Protein AF-A0A2J8R178-F1 (afdb_monomer)

pLDDT: mean 75.29, std 21.72, range [22.42, 95.0]

Mean predicted aligned error: 14.6 Å

Organism: Pongo abelii (NCBI:txid9601)

Foldseek 3Di:
DDDDDPDPPQAFQDDVPDVVVVVVCVVVVVDDPDPPPPDDDPPPVPAPPCPLVDDDQLLPDDLSSLADYDLVSLVPDALVSLLSSQLSCQVNVRDHALRVLLSSQVSPQPPPPDPVSGRLQSLLNHDLVNQDDQPSNLVSLQSVLVYDLVSADLPHPSLVRNLVSLCVNVVPDFLADDLVSCSSCRNNLSNRALRNCQRHVVNSCVSNVLVVVVVVVCVVPVPPPDDPDPCPPDPDDDDPPLDAAPPPLADPADDQVCLPDDLSNCLRRDALVRCQVRLQCVQVHPHDPSNLVSNVVSVCVVCVQADEPSNVVSCHVSVSVDDSVRSNSHPGD

Secondary structure (DSSP, 8-state):
---------PPP----TTHHHHHHHHHTT-S-----------------SSTTTS-S-GGGS-TTTTS---HHHHHTS-HHHHHHHHHHHHHTT----HHHHHHHHHHTSS--S-GGGS-GGGGGGS-GGGS-SHHHHHHHHHHHTTS-GGGS-TT-HHHHHHHHHHHHHTT--TT---HHHHHHHGGGGGG--HHHHHHTHHHHTTTTTHHHHHHHHHTT-GGG------------------PPPPTT---SS--GGGGGS-HHHHHHHS-HHHHHHTHHHHTTS---HHHHHHHHHHHHHH-TT---HHHHTT-GGGGGG--HHHHHT----

Structure (mmCIF, N/CA/C/O backbone):
data_AF-A0A2J8R178-F1
#
_entry.id   AF-A0A2J8R178-F1
#
loop_
_atom_site.group_PDB
_atom_site.id
_atom_site.type_symbol
_atom_site.label_atom_id
_atom_site.label_alt_id
_atom_site.label_comp_id
_atom_site.label_asym_id
_atom_site.label_entity_id
_atom_site.label_seq_id
_atom_site.pdbx_PDB_ins_code
_atom_site.Cartn_x
_atom_site.Cartn_y
_atom_site.Cartn_z
_atom_site.occupancy
_atom_site.B_iso_or_equiv
_atom_site.auth_seq_id
_atom_site.auth_comp_id
_atom_site.auth_asym_id
_atom_site.auth_atom_id
_atom_site.pdbx_PDB_model_num
ATOM 1 N N . MET A 1 1 ? 20.114 23.382 26.409 1.00 31.34 1 MET A N 1
ATOM 2 C CA . MET A 1 1 ? 20.710 22.397 25.483 1.00 31.34 1 MET A CA 1
ATOM 3 C C . MET A 1 1 ? 19.738 21.238 25.375 1.00 31.34 1 MET A C 1
ATOM 5 O O . MET A 1 1 ? 19.560 20.521 26.349 1.00 31.34 1 MET A O 1
ATOM 9 N N . ALA A 1 2 ? 18.993 21.173 24.271 1.00 25.39 2 ALA A N 1
ATOM 10 C CA . ALA A 1 2 ? 17.932 20.192 24.072 1.00 25.39 2 ALA A CA 1
ATOM 11 C C . ALA A 1 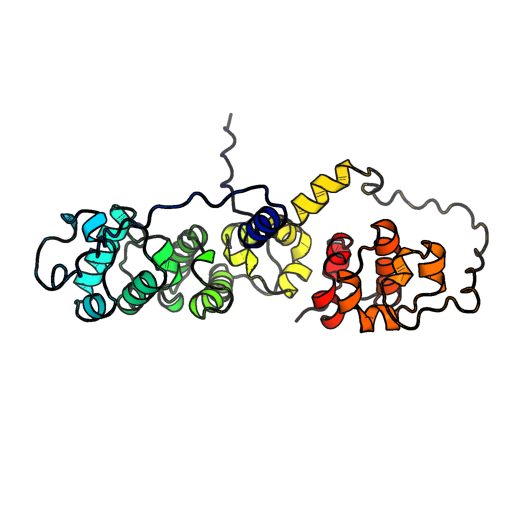2 ? 18.544 18.842 23.672 1.00 25.39 2 ALA A C 1
ATOM 13 O O . ALA A 1 2 ? 19.316 18.768 22.718 1.00 25.39 2 ALA A O 1
ATOM 14 N N . LEU A 1 3 ? 18.220 17.802 24.439 1.00 22.42 3 LEU A N 1
ATOM 15 C CA . LEU A 1 3 ? 18.534 16.410 24.128 1.00 22.42 3 LEU A CA 1
ATOM 16 C C . LEU A 1 3 ? 17.821 16.006 22.826 1.00 22.42 3 LEU A C 1
ATOM 18 O O . LEU A 1 3 ? 16.645 16.343 22.667 1.00 22.42 3 LEU A O 1
ATOM 22 N N . PRO A 1 4 ? 18.477 15.276 21.908 1.00 25.75 4 PRO A N 1
ATOM 23 C CA . PRO A 1 4 ? 17.796 14.734 20.746 1.00 25.75 4 PRO A CA 1
ATOM 24 C C . PRO A 1 4 ? 16.813 13.663 21.223 1.00 25.75 4 PRO A C 1
ATOM 26 O O . PRO A 1 4 ? 17.198 12.634 21.779 1.00 25.75 4 PRO A O 1
ATOM 29 N N . THR A 1 5 ? 15.525 13.925 21.030 1.00 24.28 5 THR A N 1
ATOM 30 C CA . THR A 1 5 ? 14.466 12.937 21.196 1.00 24.28 5 THR A CA 1
ATOM 31 C C . THR A 1 5 ? 14.698 11.810 20.195 1.00 24.28 5 THR A C 1
ATOM 33 O O . THR A 1 5 ? 14.815 12.034 18.989 1.00 24.28 5 THR A O 1
ATOM 36 N N . ALA A 1 6 ? 14.806 10.581 20.697 1.00 24.23 6 ALA A N 1
ATOM 37 C CA . ALA A 1 6 ? 14.872 9.394 19.861 1.00 24.23 6 ALA A CA 1
ATOM 38 C C . ALA A 1 6 ? 13.624 9.354 18.961 1.00 24.23 6 ALA A C 1
ATOM 40 O O . ALA A 1 6 ? 12.498 9.253 19.454 1.00 24.23 6 ALA A O 1
ATOM 41 N N . ARG A 1 7 ? 13.819 9.478 17.640 1.00 28.84 7 ARG A N 1
ATOM 42 C CA . ARG A 1 7 ? 12.752 9.275 16.651 1.00 28.84 7 ARG A CA 1
ATOM 43 C C . ARG A 1 7 ? 12.235 7.835 16.810 1.00 28.84 7 ARG A C 1
ATOM 45 O O . ARG A 1 7 ? 13.060 6.920 16.851 1.00 28.84 7 ARG A O 1
ATOM 52 N N . PRO A 1 8 ? 10.913 7.609 16.902 1.00 27.59 8 PRO A N 1
ATOM 53 C CA . PRO A 1 8 ? 10.372 6.260 16.972 1.00 27.59 8 PRO A CA 1
ATOM 54 C C . PRO A 1 8 ? 10.792 5.491 15.716 1.00 27.59 8 PRO A C 1
ATOM 56 O O . PRO A 1 8 ? 10.677 6.000 14.597 1.00 27.59 8 PRO A O 1
ATOM 59 N N . LEU A 1 9 ? 11.322 4.284 15.918 1.00 33.53 9 LEU A N 1
ATOM 60 C CA . LEU A 1 9 ? 11.682 3.356 14.851 1.00 33.53 9 LEU A CA 1
ATOM 61 C C . LEU A 1 9 ? 10.395 2.915 14.145 1.00 33.53 9 LEU A C 1
ATOM 63 O O . LEU A 1 9 ? 9.789 1.912 14.508 1.00 33.53 9 LEU A O 1
ATOM 67 N N . LEU A 1 10 ? 9.948 3.688 13.156 1.00 46.53 10 LEU A N 1
ATOM 68 C CA . LEU A 1 10 ? 8.970 3.206 12.187 1.00 46.53 10 LEU A CA 1
ATOM 69 C C . LEU A 1 10 ? 9.630 2.035 11.451 1.00 46.53 10 LEU A C 1
ATOM 71 O O . LEU A 1 10 ? 10.662 2.228 10.800 1.00 46.53 10 LEU A O 1
ATOM 75 N N . GLY A 1 11 ? 9.057 0.839 11.591 1.00 50.00 11 GLY A N 1
ATOM 76 C CA . GLY A 1 11 ? 9.480 -0.333 10.835 1.00 50.00 11 GLY A CA 1
ATOM 77 C C . GLY A 1 11 ? 9.488 -0.009 9.343 1.00 50.00 11 GLY A C 1
ATOM 78 O O . GLY A 1 11 ? 8.563 0.619 8.831 1.00 50.00 11 GLY A O 1
ATOM 79 N N . SER A 1 12 ? 10.565 -0.383 8.655 1.00 57.84 12 SER A N 1
ATOM 80 C CA . SER A 1 12 ? 10.567 -0.400 7.192 1.00 57.84 12 SER A CA 1
ATOM 81 C C . SER A 1 12 ? 9.479 -1.364 6.717 1.00 57.84 12 SER A C 1
ATOM 83 O O . SER A 1 12 ? 9.171 -2.307 7.448 1.00 57.84 12 SER A O 1
ATOM 85 N N . CYS A 1 13 ? 8.924 -1.155 5.518 1.00 65.94 13 CYS A N 1
ATOM 86 C CA . CYS A 1 13 ? 8.076 -2.138 4.838 1.00 65.94 13 CYS A CA 1
ATOM 87 C C . CYS A 1 13 ? 8.896 -3.391 4.514 1.00 65.94 13 CYS A C 1
ATOM 89 O O . CYS A 1 13 ? 9.279 -3.651 3.377 1.00 65.94 13 CYS A O 1
ATOM 91 N N . GLY A 1 14 ? 9.244 -4.136 5.556 1.00 48.00 14 GLY A N 1
ATOM 92 C CA . GLY A 1 14 ? 9.922 -5.399 5.468 1.00 48.00 14 GLY A CA 1
ATOM 93 C C . GLY A 1 14 ? 8.979 -6.379 4.806 1.00 48.00 14 GLY A C 1
ATOM 94 O O . GLY A 1 14 ? 7.801 -6.476 5.145 1.00 48.00 14 GLY A O 1
ATOM 95 N N . THR A 1 15 ? 9.530 -7.115 3.849 1.00 40.94 15 THR A N 1
ATOM 96 C CA . THR A 1 15 ? 9.004 -8.397 3.385 1.00 40.94 15 THR A CA 1
ATOM 97 C C . THR A 1 15 ? 8.489 -9.228 4.563 1.00 40.94 15 THR A C 1
ATOM 99 O O . THR A 1 15 ? 9.022 -9.063 5.663 1.00 40.94 15 THR A O 1
ATOM 102 N N . PRO A 1 16 ? 7.577 -10.194 4.356 1.00 32.03 16 PRO A N 1
ATOM 103 C CA . PRO A 1 16 ? 7.373 -11.278 5.313 1.00 32.03 16 PRO A CA 1
ATOM 104 C C . PRO A 1 16 ? 8.696 -12.049 5.483 1.00 32.03 16 PRO A C 1
ATOM 106 O O . PRO A 1 16 ? 8.962 -13.064 4.844 1.00 32.03 16 PRO A O 1
ATOM 109 N N . ALA A 1 17 ? 9.594 -11.513 6.301 1.00 41.56 17 ALA A N 1
ATOM 110 C CA . ALA A 1 17 ? 10.858 -12.107 6.647 1.00 41.56 17 ALA A CA 1
ATOM 111 C C . ALA A 1 17 ? 10.522 -13.157 7.692 1.00 41.56 17 ALA A C 1
ATOM 113 O O . ALA A 1 17 ? 10.200 -12.809 8.822 1.00 41.56 17 ALA A O 1
ATOM 114 N N . LEU A 1 18 ? 10.505 -14.418 7.252 1.00 36.28 18 LEU A N 1
ATOM 115 C CA . LEU A 1 18 ? 11.011 -15.600 7.968 1.00 36.28 18 LEU A CA 1
ATOM 116 C C . LEU A 1 18 ? 10.693 -16.900 7.203 1.00 36.28 18 LEU A C 1
ATOM 118 O O . LEU A 1 18 ? 11.420 -17.871 7.366 1.00 36.28 18 LEU A O 1
ATOM 122 N N . GLY A 1 19 ? 9.706 -16.915 6.296 1.00 31.98 19 GLY A N 1
ATOM 123 C CA . GLY A 1 19 ? 9.338 -18.119 5.531 1.00 31.98 19 GLY A CA 1
ATOM 124 C C . GLY A 1 19 ? 10.427 -18.617 4.569 1.00 31.98 19 GLY A C 1
ATOM 125 O O . GLY A 1 19 ? 10.871 -19.759 4.668 1.00 31.98 19 GLY A O 1
ATOM 126 N N . SER A 1 20 ? 10.918 -17.757 3.668 1.00 39.16 20 SER A N 1
ATOM 127 C CA . SER A 1 20 ? 11.877 -18.184 2.629 1.00 39.16 20 SER A CA 1
ATOM 128 C C . SER A 1 20 ? 13.288 -18.470 3.146 1.00 39.16 20 SER A C 1
ATOM 130 O O . SER A 1 20 ? 13.979 -19.313 2.580 1.00 39.16 20 SER A O 1
ATOM 132 N N . LEU A 1 21 ? 13.731 -17.820 4.230 1.00 33.81 21 LEU A N 1
ATOM 133 C CA . LEU A 1 21 ? 15.049 -18.108 4.812 1.00 33.81 21 LEU A CA 1
ATOM 134 C C . LEU A 1 21 ? 15.045 -19.441 5.577 1.00 33.81 21 LEU A C 1
ATOM 136 O O . LEU A 1 21 ? 16.020 -20.184 5.506 1.00 33.81 21 LEU A O 1
ATOM 140 N N . LEU A 1 22 ? 13.935 -19.778 6.247 1.00 40.12 22 LEU A N 1
ATOM 141 C CA . LEU A 1 22 ? 13.744 -21.092 6.868 1.00 40.12 22 LEU A CA 1
ATOM 142 C C . LEU A 1 22 ? 13.737 -22.205 5.812 1.00 40.12 22 LEU A C 1
ATOM 144 O O . LEU A 1 22 ? 14.432 -23.201 5.989 1.00 40.12 22 LEU A O 1
ATOM 148 N N . PHE A 1 23 ? 13.053 -22.014 4.679 1.00 39.78 23 PHE A N 1
ATOM 149 C CA . PHE A 1 23 ? 13.074 -22.975 3.566 1.00 39.78 23 PHE A CA 1
ATOM 150 C C . PHE A 1 23 ? 14.480 -23.199 2.979 1.00 39.78 23 PHE A C 1
ATOM 152 O O . PHE A 1 23 ? 14.844 -24.338 2.675 1.00 39.78 23 PHE A O 1
ATOM 159 N N . LEU A 1 24 ? 15.307 -22.153 2.876 1.00 40.31 24 LEU A N 1
ATOM 160 C CA . LEU A 1 24 ? 16.700 -22.279 2.423 1.00 40.31 24 LEU A CA 1
ATOM 161 C C . LEU A 1 24 ? 17.590 -22.997 3.452 1.00 40.31 24 LEU A C 1
ATOM 163 O O . LEU A 1 24 ? 18.422 -23.817 3.070 1.00 40.31 24 LEU A O 1
ATOM 167 N N . LEU A 1 25 ? 17.382 -22.761 4.751 1.00 43.47 25 LEU A N 1
ATOM 168 C CA . LEU A 1 25 ? 18.112 -23.457 5.819 1.00 43.47 25 LEU A CA 1
ATOM 169 C C . LEU A 1 25 ? 17.732 -24.945 5.924 1.00 43.47 25 LEU A C 1
ATOM 171 O O . LEU A 1 25 ? 18.606 -25.773 6.188 1.00 43.47 25 LEU A O 1
ATOM 175 N N . PHE A 1 26 ? 16.470 -25.302 5.653 1.00 45.69 26 PHE A N 1
ATOM 176 C CA . PHE A 1 26 ? 16.030 -26.701 5.556 1.00 45.69 26 PHE A CA 1
ATOM 177 C C . PHE A 1 26 ? 16.590 -27.412 4.315 1.00 45.69 26 PHE A C 1
ATOM 179 O O . PHE A 1 26 ? 16.953 -28.583 4.398 1.00 45.69 26 PHE A O 1
ATOM 186 N N . SER A 1 27 ? 16.731 -26.703 3.192 1.00 43.59 27 SER A N 1
ATOM 187 C CA . SER A 1 27 ? 17.270 -27.259 1.938 1.00 43.59 27 SER A CA 1
ATOM 188 C C . SER A 1 27 ? 18.785 -27.506 1.988 1.00 43.59 27 SER A C 1
ATOM 190 O O . SER A 1 27 ? 19.292 -28.375 1.284 1.00 43.59 27 SER A O 1
ATOM 192 N N . LEU A 1 28 ? 19.509 -26.761 2.833 1.00 45.06 28 LEU A N 1
ATOM 193 C CA . LEU A 1 28 ? 20.966 -26.860 3.005 1.00 45.06 28 LEU A CA 1
ATOM 194 C C . LEU A 1 28 ? 21.388 -27.743 4.198 1.00 45.06 28 LEU A C 1
ATOM 196 O O . LEU A 1 28 ? 22.578 -27.881 4.470 1.00 45.06 28 LEU A O 1
ATOM 200 N N . GLY A 1 29 ? 20.432 -28.366 4.902 1.00 40.81 29 GLY A N 1
ATOM 201 C CA . GLY A 1 29 ? 20.703 -29.382 5.928 1.00 40.81 29 GLY A CA 1
ATOM 202 C C . GLY A 1 29 ? 21.358 -28.874 7.220 1.00 40.81 29 GLY A C 1
ATOM 203 O O . GLY A 1 29 ? 21.837 -29.682 8.013 1.00 40.81 29 GLY A O 1
ATOM 204 N N . TRP A 1 30 ? 21.384 -27.560 7.464 1.00 44.31 30 TRP A N 1
ATOM 205 C CA . TRP A 1 30 ? 22.078 -26.965 8.618 1.00 44.31 30 TRP A CA 1
ATOM 206 C C . TRP A 1 30 ? 21.259 -26.912 9.913 1.00 44.31 30 TRP A C 1
ATOM 208 O O . TRP A 1 30 ? 21.791 -26.529 10.953 1.00 44.31 30 TRP A O 1
ATOM 218 N N . VAL A 1 31 ? 19.994 -27.341 9.890 1.00 31.55 31 VAL A N 1
ATOM 219 C CA . VAL A 1 31 ? 19.167 -27.499 11.094 1.00 31.55 31 VAL A CA 1
ATOM 220 C C . VAL A 1 31 ? 18.472 -28.857 11.046 1.00 31.55 31 VAL A C 1
ATOM 222 O O . VAL A 1 31 ? 17.589 -29.096 10.226 1.00 31.55 31 VAL A O 1
ATOM 225 N N . GLN A 1 32 ? 18.883 -29.765 11.933 1.00 36.06 32 GLN A N 1
ATOM 226 C CA . GLN A 1 32 ? 18.134 -30.989 12.212 1.00 36.06 32 GLN A CA 1
ATOM 227 C C . GLN A 1 32 ? 16.834 -30.615 12.941 1.00 36.06 32 GLN A C 1
ATOM 229 O O . GLN A 1 32 ? 16.889 -29.818 13.884 1.00 36.06 32 GLN A O 1
ATOM 234 N N . PRO A 1 33 ? 15.678 -31.198 12.574 1.00 30.42 33 PRO A N 1
ATOM 235 C CA . PRO A 1 33 ? 14.476 -31.052 13.371 1.00 30.42 33 PRO A CA 1
ATOM 236 C C . PRO A 1 33 ? 14.755 -31.692 14.726 1.00 30.42 33 PRO A C 1
ATOM 238 O O . PRO A 1 33 ? 14.964 -32.903 14.827 1.00 30.42 33 PRO A O 1
ATOM 241 N N . SER A 1 34 ? 14.776 -30.884 15.783 1.00 28.42 34 SER A N 1
ATOM 242 C CA . SER A 1 34 ? 14.641 -31.426 17.125 1.00 28.42 34 SER A CA 1
ATOM 243 C C . SER A 1 34 ? 13.347 -32.230 17.127 1.00 28.42 34 SER A C 1
ATOM 245 O O . SER A 1 34 ? 12.275 -31.676 16.886 1.00 28.42 34 SER A O 1
ATOM 247 N N . ARG A 1 35 ? 13.453 -33.547 17.339 1.00 31.34 35 ARG A N 1
ATOM 248 C CA . ARG A 1 35 ? 12.317 -34.390 17.708 1.00 31.34 35 ARG A CA 1
ATOM 249 C C . ARG A 1 35 ? 11.675 -33.746 18.934 1.00 31.34 35 ARG A C 1
ATOM 251 O O . ARG A 1 35 ? 12.123 -33.971 20.054 1.00 31.34 35 ARG A O 1
ATOM 258 N N . ALA A 1 36 ? 10.651 -32.929 18.718 1.00 26.61 36 ALA A N 1
ATOM 259 C CA . ALA A 1 36 ? 9.669 -32.676 19.744 1.00 26.61 36 ALA A CA 1
ATOM 260 C C . ALA A 1 36 ? 8.994 -34.025 19.969 1.00 26.61 36 ALA A C 1
ATOM 262 O O . ALA A 1 36 ? 8.391 -34.593 19.056 1.00 26.61 36 ALA A O 1
ATOM 263 N N . LEU A 1 37 ? 9.214 -34.580 21.159 1.00 30.80 37 LEU A N 1
ATOM 264 C CA . LEU A 1 37 ? 8.420 -35.676 21.673 1.00 30.80 37 LEU A CA 1
ATOM 265 C C . LEU A 1 37 ? 6.953 -35.334 21.400 1.00 30.80 37 LEU A C 1
ATOM 267 O O . LEU A 1 37 ? 6.471 -34.287 21.834 1.00 30.80 37 LEU A O 1
ATOM 271 N N . ALA A 1 38 ? 6.268 -36.234 20.701 1.00 31.30 38 ALA A N 1
ATOM 272 C CA . ALA A 1 38 ? 4.836 -36.398 20.835 1.00 31.30 38 ALA A CA 1
ATOM 273 C C . ALA A 1 38 ? 4.567 -36.754 22.305 1.00 31.30 38 ALA A C 1
ATOM 275 O O . ALA A 1 38 ? 4.572 -37.914 22.702 1.00 31.30 38 ALA A O 1
ATOM 276 N N . GLY A 1 39 ? 4.477 -35.719 23.132 1.00 25.83 39 GLY A N 1
ATOM 277 C CA . GLY A 1 39 ? 3.822 -35.743 24.419 1.00 25.83 39 GLY A CA 1
ATOM 278 C C . GLY A 1 39 ? 2.480 -35.081 24.202 1.00 25.83 39 GLY A C 1
ATOM 279 O O . GLY A 1 39 ? 2.383 -33.856 24.192 1.00 25.83 39 GLY A O 1
ATOM 280 N N . GLU A 1 40 ? 1.465 -35.906 23.977 1.00 36.22 40 GLU A N 1
ATOM 281 C CA . GLU A 1 40 ? 0.082 -35.547 24.235 1.00 36.22 40 GLU A CA 1
ATOM 282 C C . GLU A 1 40 ? -0.015 -35.032 25.676 1.00 36.22 40 GLU A C 1
ATOM 284 O O . GLU A 1 40 ? -0.138 -35.785 26.634 1.00 36.22 40 GLU A O 1
ATOM 289 N N . THR A 1 41 ? 0.037 -33.720 25.839 1.00 26.73 41 THR A N 1
ATOM 290 C CA . THR A 1 41 ? -0.852 -33.058 26.779 1.00 26.73 41 THR A CA 1
ATOM 291 C C . THR A 1 41 ? -1.590 -32.030 25.961 1.00 26.73 41 THR A C 1
ATOM 293 O O . THR A 1 41 ? -1.099 -30.923 25.737 1.00 26.73 41 THR A O 1
ATOM 296 N N . GLY A 1 42 ? -2.764 -32.430 25.479 1.00 34.97 42 GLY A N 1
ATOM 297 C CA . GLY A 1 42 ? -3.815 -31.481 25.180 1.00 34.97 42 GLY A CA 1
ATOM 298 C C . GLY A 1 42 ? -4.028 -30.630 26.425 1.00 34.97 42 GLY A C 1
ATOM 299 O O . GLY A 1 42 ? -4.731 -31.020 27.349 1.00 34.97 42 GLY A O 1
ATOM 300 N N . GLN A 1 43 ? -3.389 -29.467 26.471 1.00 33.78 43 GLN A N 1
ATOM 301 C CA . GLN A 1 43 ? -3.997 -28.323 27.118 1.00 33.78 43 GLN A CA 1
ATOM 302 C C . GLN A 1 43 ? -4.968 -27.761 26.097 1.00 33.78 43 GLN A C 1
ATOM 304 O O . GLN A 1 43 ? -4.710 -26.766 25.425 1.00 33.78 43 GLN A O 1
ATOM 309 N N . GLU A 1 44 ? -6.085 -28.477 25.983 1.00 32.47 44 GLU A N 1
ATOM 310 C CA . GLU A 1 44 ? -7.369 -27.869 25.707 1.00 32.47 44 GLU A CA 1
ATOM 311 C C . GLU A 1 44 ? -7.433 -26.636 26.617 1.00 32.47 44 GLU A C 1
ATOM 313 O O . GLU A 1 44 ? -7.473 -26.753 27.848 1.00 32.47 44 GLU A O 1
ATOM 318 N N . ALA A 1 45 ? -7.318 -25.441 26.035 1.00 35.72 45 ALA A N 1
ATOM 319 C CA . ALA A 1 45 ? -7.843 -24.269 26.704 1.00 35.72 45 ALA A CA 1
ATOM 320 C C . ALA A 1 45 ? -9.311 -24.616 26.925 1.00 35.72 45 ALA A C 1
ATOM 322 O O . ALA A 1 45 ? -10.050 -24.744 25.950 1.00 35.72 45 ALA A O 1
ATOM 323 N N . ALA A 1 46 ? -9.676 -24.915 28.175 1.00 37.59 46 ALA A N 1
ATOM 324 C CA . ALA A 1 46 ? -11.049 -25.239 28.514 1.00 37.59 46 ALA A CA 1
ATOM 325 C C . ALA A 1 46 ? -11.927 -24.161 27.865 1.00 37.59 46 ALA A C 1
ATOM 327 O O . ALA A 1 46 ? -11.638 -22.974 28.079 1.00 37.59 46 ALA A O 1
ATOM 328 N N . PRO A 1 47 ? -12.916 -24.543 27.035 1.00 43.59 47 PRO A N 1
ATOM 329 C CA . PRO A 1 47 ? -13.836 -23.587 26.454 1.00 43.59 47 PRO A CA 1
ATOM 330 C C . PRO A 1 47 ? -14.347 -22.692 27.576 1.00 43.59 47 PRO A C 1
ATOM 332 O O . PRO A 1 47 ? -14.664 -23.177 28.668 1.00 43.59 47 PRO A O 1
ATOM 335 N N . LEU A 1 48 ? -14.362 -21.383 27.338 1.00 52.41 48 LEU A N 1
ATOM 336 C CA . LEU A 1 48 ? -15.042 -20.441 28.214 1.00 52.41 48 LEU A CA 1
ATOM 337 C C . LEU A 1 48 ? -16.550 -20.717 28.092 1.00 52.41 48 LEU A C 1
ATOM 339 O O . LEU A 1 48 ? -17.289 -19.978 27.461 1.00 52.41 48 LEU A O 1
ATOM 343 N N . ASP A 1 49 ? -17.022 -21.822 28.667 1.00 48.47 49 ASP A N 1
ATOM 344 C CA . ASP A 1 49 ? -18.445 -22.107 28.774 1.00 48.47 49 ASP A CA 1
ATOM 345 C C . ASP A 1 49 ? -19.010 -21.187 29.860 1.00 48.47 49 ASP A C 1
ATOM 347 O O . ASP A 1 49 ? -19.004 -21.479 31.057 1.00 48.47 49 ASP A O 1
ATOM 351 N N . GLY A 1 50 ? -19.453 -20.007 29.428 1.00 55.22 50 GLY A N 1
ATOM 352 C CA . GLY A 1 50 ? -20.294 -19.112 30.215 1.00 55.22 50 GLY A CA 1
ATOM 353 C C . GLY A 1 50 ? -19.581 -18.248 31.258 1.00 55.22 50 GLY A C 1
ATOM 354 O O . GLY A 1 50 ? -20.259 -17.658 32.105 1.00 55.22 50 GLY A O 1
ATOM 355 N N . VAL A 1 51 ? -18.249 -18.118 31.203 1.00 62.34 51 VAL A N 1
ATOM 356 C CA . VAL A 1 51 ? -17.488 -17.209 32.090 1.00 62.34 51 VAL A CA 1
ATOM 357 C C . VAL A 1 51 ? -17.801 -15.744 31.777 1.00 62.34 51 VAL A C 1
ATOM 359 O O . VAL A 1 51 ? -17.844 -14.927 32.698 1.00 62.34 51 VAL A O 1
ATOM 362 N N . LEU A 1 52 ? -18.055 -15.407 30.506 1.00 63.50 52 LEU A N 1
ATOM 363 C CA . LEU A 1 52 ? -18.480 -14.060 30.116 1.00 63.50 52 LEU A CA 1
ATOM 364 C C . LEU A 1 52 ? -20.006 -13.874 30.203 1.00 63.50 52 LEU A C 1
ATOM 366 O O . LEU A 1 52 ? -20.463 -12.740 30.367 1.00 63.50 52 LEU A O 1
ATOM 370 N N . ALA A 1 53 ? -20.775 -14.969 30.125 1.00 56.34 53 ALA A N 1
ATOM 371 C CA . ALA A 1 53 ? -22.243 -14.970 30.107 1.00 56.34 53 ALA A CA 1
ATOM 372 C C . ALA A 1 53 ? -22.900 -14.803 31.495 1.00 56.34 53 ALA A C 1
ATOM 374 O O . ALA A 1 53 ? -24.004 -14.272 31.586 1.00 56.34 53 ALA A O 1
ATOM 375 N N . ASN A 1 54 ? -22.230 -15.215 32.577 1.00 60.22 54 ASN A N 1
ATOM 376 C CA . ASN A 1 54 ? -22.625 -14.925 33.965 1.00 60.22 54 ASN A CA 1
ATOM 377 C C . ASN A 1 54 ? -21.732 -13.813 34.554 1.00 60.22 54 ASN A C 1
ATOM 379 O O . ASN A 1 54 ? -20.675 -13.551 33.989 1.00 60.22 54 ASN A O 1
ATOM 383 N N . PRO A 1 55 ? -22.100 -13.120 35.653 1.00 47.62 55 PRO A N 1
ATOM 384 C CA . PRO A 1 55 ? -21.340 -11.962 36.128 1.00 47.62 55 PRO A CA 1
ATOM 385 C C . PRO A 1 55 ? -20.277 -12.301 37.197 1.00 47.62 55 PRO A C 1
ATOM 387 O O . PRO A 1 55 ? -20.566 -12.259 38.393 1.00 47.62 55 PRO A O 1
ATOM 390 N N . PRO A 1 56 ? -19.001 -12.497 36.821 1.00 61.88 56 PRO A N 1
ATOM 391 C CA . PRO A 1 56 ? -17.868 -11.984 37.569 1.00 61.88 56 PRO A CA 1
ATOM 392 C C . PRO A 1 56 ? -17.460 -10.612 37.007 1.00 61.88 56 PRO A C 1
ATOM 394 O O . PRO A 1 56 ? -17.694 -10.287 35.841 1.00 61.88 56 PRO A O 1
ATOM 397 N N . ASN A 1 57 ? -16.851 -9.768 37.834 1.00 74.69 57 ASN A N 1
ATOM 398 C CA . ASN A 1 57 ? -16.246 -8.517 37.375 1.00 74.69 57 ASN A CA 1
ATOM 399 C C . ASN A 1 57 ? -15.119 -8.849 36.373 1.00 74.69 57 ASN A C 1
ATOM 401 O O . ASN A 1 57 ? -14.109 -9.405 36.788 1.00 74.69 57 ASN A O 1
ATOM 405 N N . ILE A 1 58 ? -15.270 -8.545 35.074 1.00 79.50 58 ILE A N 1
ATOM 406 C CA . ILE A 1 58 ? -14.288 -8.931 34.031 1.00 79.50 58 ILE A CA 1
ATOM 407 C C . ILE A 1 58 ? -12.879 -8.429 34.382 1.00 79.50 58 ILE A C 1
ATOM 409 O O . ILE A 1 58 ? -11.885 -9.114 34.139 1.00 79.50 58 ILE A O 1
ATOM 413 N N . SER A 1 59 ? -12.786 -7.272 35.038 1.00 78.62 59 SER A N 1
ATOM 414 C CA . SER A 1 59 ? -11.528 -6.678 35.492 1.00 78.62 59 SER A CA 1
ATOM 415 C C . SER A 1 59 ? -10.725 -7.590 36.435 1.00 78.62 59 SER A C 1
ATOM 417 O O . SER A 1 59 ? -9.490 -7.515 36.456 1.00 78.62 59 SER A O 1
ATOM 419 N N . SER A 1 60 ? -11.390 -8.473 37.195 1.00 82.19 60 SER A N 1
ATOM 420 C CA . SER A 1 60 ? -10.735 -9.410 38.119 1.00 82.19 60 SER A CA 1
ATOM 421 C C . SER A 1 60 ? -10.189 -10.668 37.439 1.00 82.19 60 SER A C 1
ATOM 423 O O . SER A 1 60 ? -9.372 -11.367 38.037 1.00 82.19 60 SER A O 1
ATOM 425 N N . LEU A 1 61 ? -10.575 -10.940 36.187 1.00 83.62 61 LEU A N 1
ATOM 426 C CA . LEU A 1 61 ? -10.088 -12.095 35.436 1.00 83.62 61 LEU A CA 1
ATOM 427 C C . LEU A 1 61 ? -8.594 -11.953 35.114 1.00 83.62 61 LEU A C 1
ATOM 429 O O . LEU A 1 61 ? -8.072 -10.864 34.852 1.00 83.62 61 LEU A O 1
ATOM 433 N N . SER A 1 62 ? -7.872 -13.069 35.142 1.00 82.62 62 SER A N 1
ATOM 434 C CA . SER A 1 62 ? -6.459 -13.118 34.760 1.00 82.62 62 SER A CA 1
ATOM 435 C C . SER A 1 62 ? -6.286 -13.058 33.231 1.00 82.62 62 SER A C 1
ATOM 437 O O . SER A 1 62 ? -7.183 -13.474 32.499 1.00 82.62 62 SER A O 1
ATOM 439 N N . PRO A 1 63 ? -5.123 -12.616 32.710 1.00 81.38 63 PRO A N 1
ATOM 440 C CA . PRO A 1 63 ? -4.862 -12.584 31.266 1.00 81.38 63 PRO A CA 1
ATOM 441 C C . PRO A 1 63 ? -5.077 -13.931 30.563 1.00 81.38 63 PRO A C 1
ATOM 443 O O . PRO A 1 63 ? -5.534 -13.959 29.429 1.00 81.38 63 PRO A O 1
ATOM 446 N N . ARG A 1 64 ? -4.788 -15.050 31.245 1.00 79.06 64 ARG A N 1
ATOM 447 C CA . ARG A 1 64 ? -5.009 -16.401 30.706 1.00 79.06 64 ARG A CA 1
ATOM 448 C C . ARG A 1 64 ? -6.491 -16.735 30.550 1.00 79.06 64 ARG A C 1
ATOM 450 O O . ARG A 1 64 ? -6.843 -17.403 29.595 1.00 79.06 64 ARG A O 1
ATOM 457 N N . GLN A 1 65 ? -7.338 -16.262 31.463 1.00 78.25 65 GLN A N 1
ATOM 458 C CA . GLN A 1 65 ? -8.793 -16.452 31.385 1.00 78.25 65 GLN A CA 1
ATOM 459 C C . GLN A 1 65 ? -9.439 -15.574 30.309 1.00 78.25 65 GLN A C 1
ATOM 461 O O . GLN A 1 65 ? -10.547 -15.854 29.878 1.00 78.25 65 GLN A O 1
ATOM 466 N N . LEU A 1 66 ? -8.756 -14.509 29.890 1.00 80.00 66 LEU A N 1
ATOM 467 C CA . LEU A 1 66 ? -9.196 -13.616 28.819 1.00 80.00 66 LEU A CA 1
ATOM 468 C C . LEU A 1 66 ? -8.641 -14.024 27.443 1.00 80.00 66 LEU A C 1
ATOM 470 O O . LEU A 1 66 ? -8.938 -13.380 26.438 1.00 80.00 66 LEU A O 1
ATOM 474 N N . LEU A 1 67 ? -7.821 -15.075 27.394 1.00 77.62 67 LEU A N 1
ATOM 475 C CA . LEU A 1 67 ? -7.236 -15.610 26.175 1.00 77.62 67 LEU A CA 1
ATOM 476 C C . LEU A 1 67 ? -8.126 -16.749 25.659 1.00 77.62 67 LEU A C 1
ATOM 478 O O . LEU A 1 67 ? -8.323 -17.728 26.368 1.00 77.62 67 LEU A O 1
ATOM 482 N N . GLY A 1 68 ? -8.619 -16.656 24.421 1.00 70.19 68 GLY A N 1
ATOM 483 C CA . GLY A 1 68 ? -9.260 -17.811 23.768 1.00 70.19 68 GLY A CA 1
ATOM 484 C C . GLY A 1 68 ? -10.789 -17.902 23.853 1.00 70.19 68 GLY A C 1
ATOM 485 O O . GLY A 1 68 ? -11.300 -19.009 23.951 1.00 70.19 68 GLY A O 1
ATOM 486 N N . PHE A 1 69 ? -11.531 -16.790 23.786 1.00 80.50 69 PHE A N 1
ATOM 487 C CA . PHE A 1 69 ? -13.001 -16.835 23.663 1.00 80.50 69 PHE A CA 1
ATOM 488 C C . PHE A 1 69 ? -13.462 -17.098 22.213 1.00 80.50 69 PHE A C 1
ATOM 490 O O . PHE A 1 69 ? -12.836 -16.571 21.281 1.00 80.50 69 PHE A O 1
ATOM 497 N N . PRO A 1 70 ? -14.549 -17.868 22.006 1.00 83.50 70 PRO A N 1
ATOM 498 C CA . PRO A 1 70 ? -15.181 -18.026 20.702 1.00 83.50 70 PRO A CA 1
ATOM 499 C C . PRO A 1 70 ? -16.028 -16.797 20.341 1.00 83.50 70 PRO A C 1
ATOM 501 O O . PRO A 1 70 ? -16.585 -16.112 21.201 1.00 83.50 70 PRO A O 1
ATOM 504 N N . CYS A 1 71 ? -16.174 -16.535 19.042 1.00 86.94 71 CYS A N 1
ATOM 505 C CA . CYS A 1 71 ? -16.981 -15.419 18.543 1.00 86.94 71 CYS A CA 1
ATOM 506 C C . CYS A 1 71 ? -18.462 -15.510 18.934 1.00 86.94 71 CYS A C 1
ATOM 508 O O . CYS A 1 71 ? -19.103 -14.478 19.140 1.00 86.94 71 CYS A O 1
ATOM 510 N N . GLU A 1 72 ? -18.994 -16.725 19.075 1.00 85.75 72 GLU A N 1
ATOM 511 C CA . GLU A 1 72 ? -20.377 -16.968 19.500 1.00 85.75 72 GLU A CA 1
ATOM 512 C C . GLU A 1 72 ? -20.645 -16.438 20.914 1.00 85.75 72 GLU A C 1
ATOM 514 O O . GLU A 1 72 ? -21.671 -15.803 21.155 1.00 85.75 72 GLU A O 1
ATOM 519 N N . GLU A 1 73 ? -19.691 -16.608 21.838 1.00 83.62 73 GLU A N 1
ATOM 520 C CA . GLU A 1 73 ? -19.831 -16.118 23.214 1.00 83.62 73 GLU A CA 1
ATOM 521 C C . GLU A 1 73 ? -19.891 -14.587 23.232 1.00 83.62 73 GLU A C 1
ATOM 523 O O . GLU A 1 73 ? -20.797 -14.013 23.829 1.00 83.62 73 GLU A O 1
ATOM 528 N N . VAL A 1 74 ? -18.997 -13.918 22.494 1.00 87.75 74 VAL A N 1
ATOM 529 C CA . VAL A 1 74 ? -18.983 -12.448 22.366 1.00 87.75 74 VAL A CA 1
ATOM 530 C C . VAL A 1 74 ? -20.250 -11.922 21.691 1.00 87.75 74 VAL A C 1
ATOM 532 O O . VAL A 1 74 ? -20.761 -10.864 22.061 1.00 87.75 74 VAL A O 1
ATOM 535 N N . SER A 1 75 ? -20.787 -12.664 20.723 1.00 84.06 75 SER A N 1
ATOM 536 C CA . SER A 1 75 ? -22.012 -12.296 20.006 1.00 84.06 75 SER A CA 1
ATOM 537 C C . SER A 1 75 ? -23.253 -12.314 20.905 1.00 84.06 75 SER A C 1
ATOM 539 O O . SER A 1 75 ? -24.197 -11.559 20.654 1.00 84.06 75 SER A O 1
ATOM 541 N N . GLY A 1 76 ? -23.242 -13.118 21.971 1.00 84.50 76 GLY A N 1
ATOM 542 C CA . GLY A 1 76 ? -24.303 -13.172 22.979 1.00 84.50 76 GLY A CA 1
ATOM 543 C C . GLY A 1 76 ? -24.259 -12.061 24.039 1.00 84.50 76 GLY A C 1
ATOM 544 O O . GLY A 1 76 ? -25.233 -11.895 24.771 1.00 84.50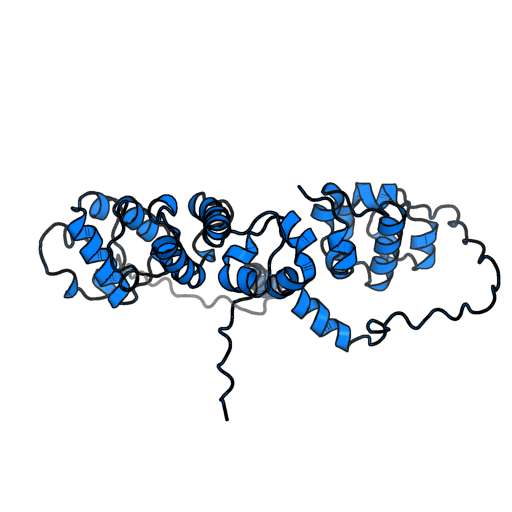 76 GLY A O 1
ATOM 545 N N . LEU A 1 77 ? -23.170 -11.288 24.141 1.00 86.81 77 LEU A N 1
ATOM 546 C CA . LEU A 1 77 ? -22.986 -10.268 25.186 1.00 86.81 77 LEU A CA 1
ATOM 547 C C . LEU A 1 77 ? -23.663 -8.929 24.849 1.00 86.81 77 LEU A C 1
ATOM 549 O O . LEU A 1 77 ? -23.772 -8.551 23.682 1.00 86.81 77 LEU A O 1
ATOM 553 N N . SER A 1 78 ? -24.054 -8.155 25.869 1.00 87.81 78 SER A N 1
ATOM 554 C CA . SER A 1 78 ? -24.498 -6.764 25.672 1.00 87.81 78 SER A CA 1
ATOM 555 C C . SER A 1 78 ? -23.338 -5.856 25.236 1.00 87.81 78 SER A C 1
ATOM 557 O O . SER A 1 78 ? -22.170 -6.166 25.484 1.00 87.81 78 SER A O 1
ATOM 559 N N . THR A 1 79 ? -23.638 -4.720 24.601 1.00 87.06 79 THR A N 1
ATOM 560 C CA . THR A 1 79 ? -22.617 -3.766 24.129 1.00 87.06 79 THR A CA 1
ATOM 561 C C . THR A 1 79 ? -21.738 -3.255 25.271 1.00 87.06 79 THR A C 1
ATOM 563 O O . THR A 1 79 ? -20.519 -3.195 25.124 1.00 87.06 79 THR A O 1
ATOM 566 N N . GLU A 1 80 ? -22.325 -2.961 26.435 1.00 86.50 80 GLU A N 1
ATOM 567 C CA . GLU A 1 80 ? -21.592 -2.515 27.627 1.00 86.50 80 GLU A CA 1
ATOM 568 C C . GLU A 1 80 ? -20.609 -3.591 28.093 1.00 86.50 80 GLU A C 1
ATOM 570 O O . GLU A 1 80 ? -19.451 -3.309 28.396 1.00 86.50 80 GLU A O 1
ATOM 575 N N . ARG A 1 81 ? -21.044 -4.855 28.077 1.00 87.12 81 ARG A N 1
ATOM 576 C CA . ARG A 1 81 ? -20.218 -5.988 28.492 1.00 87.12 81 ARG A CA 1
ATOM 577 C C . ARG A 1 81 ? -19.053 -6.235 27.536 1.00 87.12 81 ARG A C 1
ATOM 579 O O . ARG A 1 81 ? -17.952 -6.560 27.978 1.00 87.12 81 ARG A O 1
ATOM 586 N N . VAL A 1 82 ? -19.271 -6.048 26.234 1.00 89.56 82 VAL A N 1
ATOM 587 C CA . VAL A 1 82 ? -18.198 -6.109 25.232 1.00 89.56 82 VAL A CA 1
ATOM 588 C C . VAL A 1 82 ? -17.204 -4.961 25.426 1.00 89.56 82 VAL A C 1
ATOM 590 O O . VAL A 1 82 ? -15.999 -5.182 25.314 1.00 89.56 82 VAL A O 1
ATOM 593 N N . GLN A 1 83 ? -17.672 -3.755 25.760 1.00 89.25 83 GLN A N 1
ATOM 594 C CA . GLN A 1 83 ? -16.789 -2.627 26.074 1.00 89.25 83 GLN A CA 1
ATOM 595 C C . GLN A 1 83 ? -15.943 -2.900 27.327 1.00 89.25 83 GLN A C 1
ATOM 597 O O . GLN A 1 83 ? -14.728 -2.705 27.285 1.00 89.25 83 GLN A O 1
ATOM 602 N N . GLU A 1 84 ? -16.540 -3.422 28.405 1.00 89.19 84 GLU A N 1
ATOM 603 C CA . GLU A 1 84 ? -15.812 -3.853 29.610 1.00 89.19 84 GLU A CA 1
ATOM 604 C C . GLU A 1 84 ? -14.737 -4.897 29.281 1.00 89.19 84 GLU A C 1
ATOM 606 O O . GLU A 1 84 ? -13.596 -4.792 29.741 1.00 89.19 84 GLU A O 1
ATOM 611 N N . LEU A 1 85 ? -15.083 -5.884 28.447 1.00 89.94 85 LEU A N 1
ATOM 612 C CA . LEU A 1 85 ? -14.155 -6.908 27.980 1.00 89.94 85 LEU A CA 1
ATOM 613 C C . LEU A 1 85 ? -12.992 -6.304 27.193 1.00 89.94 85 LEU A C 1
ATOM 615 O O . LEU A 1 85 ? -11.834 -6.594 27.492 1.00 89.94 85 LEU A O 1
ATOM 619 N N . ALA A 1 86 ? -13.280 -5.438 26.225 1.00 91.12 86 ALA A N 1
ATOM 620 C CA . ALA A 1 86 ? -12.263 -4.800 25.400 1.00 91.12 86 ALA A CA 1
ATOM 621 C C . ALA A 1 86 ? -11.300 -3.941 26.237 1.00 91.12 86 ALA A C 1
ATOM 623 O O . ALA A 1 86 ? -10.085 -4.025 26.052 1.00 91.12 86 ALA A O 1
ATOM 624 N N . VAL A 1 87 ? -11.819 -3.181 27.206 1.00 90.94 87 VAL A N 1
ATOM 625 C CA . VAL A 1 87 ? -11.005 -2.388 28.140 1.00 90.94 87 VAL A CA 1
ATOM 626 C C . VAL A 1 87 ? -10.130 -3.287 29.017 1.00 90.94 87 VAL A C 1
ATOM 628 O O . VAL A 1 87 ? -8.931 -3.040 29.146 1.00 90.94 87 VAL A O 1
ATOM 631 N N . ALA A 1 88 ? -10.680 -4.366 29.581 1.00 90.88 88 ALA A N 1
ATOM 632 C CA . ALA A 1 88 ? -9.911 -5.299 30.405 1.00 90.88 88 ALA A CA 1
ATOM 633 C C . ALA A 1 88 ? -8.789 -5.993 29.610 1.00 90.88 88 ALA A C 1
ATOM 635 O O . ALA A 1 88 ? -7.676 -6.163 30.120 1.00 90.88 88 ALA A O 1
ATOM 636 N N . LEU A 1 89 ? -9.060 -6.357 28.352 1.00 91.88 89 LEU A N 1
ATOM 637 C CA . LEU A 1 89 ? -8.078 -6.916 27.419 1.00 91.88 89 LEU A CA 1
ATOM 638 C C . LEU A 1 89 ? -6.945 -5.924 27.129 1.00 91.88 89 LEU A C 1
ATOM 640 O O . LEU A 1 89 ? -5.772 -6.309 27.159 1.00 91.88 89 LEU A O 1
ATOM 644 N N . GLY A 1 90 ? -7.285 -4.652 26.897 1.00 90.31 90 GLY A N 1
ATOM 645 C CA . GLY A 1 90 ? -6.321 -3.580 26.650 1.00 90.31 90 GLY A CA 1
ATOM 646 C C . GLY A 1 90 ? -5.435 -3.299 27.862 1.00 90.31 90 GLY A C 1
ATOM 647 O O . GLY A 1 90 ? -4.209 -3.328 27.750 1.00 90.31 90 GLY A O 1
ATOM 648 N N . GLN A 1 91 ? -6.032 -3.138 29.045 1.00 89.88 91 GLN A N 1
ATOM 649 C CA . GLN A 1 91 ? -5.310 -2.899 30.303 1.00 89.88 91 GLN A CA 1
ATOM 650 C C . GLN A 1 91 ? -4.328 -4.020 30.660 1.00 89.88 91 GLN A C 1
ATOM 652 O O . GLN A 1 91 ? -3.274 -3.769 31.244 1.00 89.88 91 GLN A O 1
ATOM 657 N N . LYS A 1 92 ? -4.662 -5.266 30.312 1.00 89.56 92 LYS A N 1
ATOM 658 C CA . LYS A 1 92 ? -3.822 -6.444 30.571 1.00 89.56 92 LYS A CA 1
ATOM 659 C C . LYS A 1 92 ? -2.893 -6.789 29.401 1.00 89.56 92 LYS A C 1
ATOM 661 O O . LYS A 1 92 ? -2.172 -7.781 29.491 1.00 89.56 92 LYS A O 1
ATOM 666 N N . ASN A 1 93 ? -2.892 -5.983 28.332 1.00 89.69 93 ASN A N 1
ATOM 667 C CA . ASN A 1 93 ? -2.089 -6.170 27.120 1.00 89.69 93 ASN A CA 1
ATOM 668 C C . ASN A 1 93 ? -2.189 -7.601 26.552 1.00 89.69 93 ASN A C 1
ATOM 670 O O . ASN A 1 93 ? -1.187 -8.217 26.176 1.00 89.69 93 ASN A O 1
ATOM 674 N N . VAL A 1 94 ? -3.404 -8.155 26.542 1.00 89.75 94 VAL A N 1
ATOM 675 C CA . VAL A 1 94 ? -3.656 -9.513 26.046 1.00 89.75 94 VAL A CA 1
ATOM 676 C C . VAL A 1 94 ? -3.512 -9.521 24.526 1.00 89.75 94 VAL A C 1
ATOM 678 O O . VAL A 1 94 ? -4.113 -8.704 23.829 1.00 89.75 94 VAL A O 1
ATOM 681 N N . LYS A 1 95 ? -2.710 -10.451 24.000 1.00 89.88 95 LYS A N 1
ATOM 682 C CA . LYS A 1 95 ? -2.551 -10.649 22.557 1.00 89.88 95 LYS A CA 1
ATOM 683 C C . LYS A 1 95 ? -3.652 -11.563 22.034 1.00 89.88 95 LYS A C 1
ATOM 685 O O . LYS A 1 95 ? -3.796 -12.688 22.502 1.00 89.88 95 LYS A O 1
ATOM 690 N N . LEU A 1 96 ? -4.414 -11.054 21.074 1.00 90.31 96 LEU A N 1
ATOM 691 C CA . LEU A 1 96 ? -5.583 -11.708 20.497 1.00 90.31 96 LEU A CA 1
ATOM 692 C C . LEU A 1 96 ? -5.314 -12.070 19.038 1.00 90.31 96 LEU A C 1
ATOM 694 O O . LEU A 1 96 ? -4.546 -11.394 18.352 1.00 90.31 96 LEU A O 1
ATOM 698 N N . SER A 1 97 ? -5.958 -13.134 18.567 1.00 89.50 97 SER A N 1
ATOM 699 C CA . SER A 1 97 ? -5.943 -13.493 17.149 1.00 89.50 97 SER A CA 1
ATOM 700 C C . SER A 1 97 ? -6.781 -12.516 16.312 1.00 89.50 97 SER A C 1
ATOM 702 O O . SER A 1 97 ? -7.679 -11.847 16.824 1.00 89.50 97 SER A O 1
ATOM 704 N N . ALA A 1 98 ? -6.527 -12.468 15.000 1.00 90.44 98 ALA A N 1
ATOM 705 C CA . ALA A 1 98 ? -7.311 -11.658 14.061 1.00 90.44 98 ALA A CA 1
ATOM 706 C C . ALA A 1 98 ? -8.817 -11.988 14.092 1.00 90.44 98 ALA A C 1
ATOM 708 O O . ALA A 1 98 ? -9.646 -11.093 13.948 1.00 90.44 98 ALA A O 1
ATOM 709 N N . GLU A 1 99 ? -9.184 -13.252 14.306 1.00 89.38 99 GLU A N 1
ATOM 710 C CA . GLU A 1 99 ? -10.583 -13.682 14.404 1.00 89.38 99 GLU A CA 1
ATOM 711 C C . GLU A 1 99 ? -11.268 -13.111 15.653 1.00 89.38 99 GLU A C 1
ATOM 713 O O . GLU A 1 99 ? -12.326 -12.491 15.557 1.00 89.38 99 GLU A O 1
ATOM 718 N N . GLN A 1 100 ? -10.614 -13.209 16.811 1.00 91.31 100 GLN A N 1
ATOM 719 C CA . GLN A 1 100 ? -11.122 -12.650 18.066 1.00 91.31 100 GLN A CA 1
ATOM 720 C C . GLN A 1 100 ? -11.271 -11.129 18.006 1.00 91.31 100 GLN A C 1
ATOM 722 O O . GLN A 1 100 ? -12.278 -10.585 18.460 1.00 91.31 100 GLN A O 1
ATOM 727 N N . LEU A 1 101 ? -10.285 -10.440 17.421 1.00 93.12 101 LEU A N 1
ATOM 728 C CA . LEU A 1 101 ? -10.326 -8.990 17.226 1.00 93.12 101 LEU A CA 1
ATOM 729 C C . LEU A 1 101 ? -11.486 -8.583 16.311 1.00 93.12 101 LEU A C 1
ATOM 731 O O . LEU A 1 101 ? -12.217 -7.651 16.638 1.00 93.12 101 LEU A O 1
ATOM 735 N N . ARG A 1 102 ? -11.705 -9.314 15.211 1.00 91.94 102 ARG A N 1
ATOM 736 C CA . ARG A 1 102 ? -12.818 -9.070 14.285 1.00 91.94 102 ARG A CA 1
ATOM 737 C C . ARG A 1 102 ? -14.178 -9.211 14.970 1.00 91.94 102 ARG A C 1
ATOM 739 O O . ARG A 1 102 ? -15.036 -8.346 14.804 1.00 91.94 102 ARG A O 1
ATOM 746 N N . CYS A 1 103 ? -14.372 -10.264 15.759 1.00 91.19 103 CYS A N 1
ATOM 747 C CA . CYS A 1 103 ? -15.644 -10.504 16.442 1.00 91.19 103 CYS A CA 1
ATOM 748 C C . CYS A 1 103 ? -15.925 -9.473 17.542 1.00 91.19 103 CYS A C 1
ATOM 750 O O . CYS A 1 103 ? -17.050 -8.984 17.649 1.00 91.19 103 CYS A O 1
ATOM 752 N N . LEU A 1 104 ? -14.900 -9.067 18.302 1.00 91.50 104 LEU A N 1
ATOM 753 C CA . LEU A 1 104 ? -15.015 -7.944 19.237 1.00 91.50 104 LEU A CA 1
ATOM 754 C C . LEU A 1 104 ? -15.386 -6.646 18.511 1.00 91.50 104 LEU A C 1
ATOM 756 O O . LEU A 1 104 ? -16.321 -5.958 18.916 1.00 91.50 104 LEU A O 1
ATOM 760 N N . ALA A 1 105 ? -14.683 -6.324 17.424 1.00 92.00 105 ALA A N 1
ATOM 761 C CA . ALA A 1 105 ? -14.899 -5.098 16.665 1.00 92.00 105 ALA A CA 1
ATOM 762 C C . ALA A 1 105 ? -16.314 -5.005 16.083 1.00 92.00 105 ALA A C 1
ATOM 764 O O . ALA A 1 105 ? -16.927 -3.942 16.148 1.00 92.00 105 ALA A O 1
ATOM 765 N N . HIS A 1 106 ? -16.875 -6.115 15.590 1.00 90.31 106 HIS A N 1
ATOM 766 C CA . HIS A 1 106 ? -18.244 -6.142 15.070 1.00 90.31 106 HIS A CA 1
ATOM 767 C C . HIS A 1 106 ? -19.267 -5.669 16.121 1.00 90.31 106 HIS A C 1
ATOM 769 O O . HIS A 1 106 ? -20.222 -4.955 15.797 1.00 90.31 106 HIS A O 1
ATOM 775 N N . ARG A 1 107 ? -19.067 -6.030 17.391 1.00 89.12 107 ARG A N 1
ATOM 776 C CA . ARG A 1 107 ? -19.954 -5.641 18.498 1.00 89.12 107 ARG A CA 1
ATOM 777 C C . ARG A 1 107 ? -19.691 -4.227 19.025 1.00 89.12 107 ARG A C 1
ATOM 779 O O . ARG A 1 107 ? -20.550 -3.672 19.700 1.00 89.12 107 ARG A O 1
ATOM 786 N N . LEU A 1 108 ? -18.555 -3.623 18.678 1.00 86.44 108 LEU A N 1
ATOM 787 C CA . LEU A 1 108 ? -18.146 -2.269 19.071 1.00 86.44 108 LEU A CA 1
ATOM 788 C C . LEU A 1 108 ? -18.438 -1.227 17.978 1.00 86.44 108 LEU A C 1
ATOM 790 O O . LEU A 1 108 ? -17.655 -0.302 17.779 1.00 86.44 108 LEU A O 1
ATOM 794 N N . SER A 1 109 ? -19.563 -1.373 17.266 1.00 68.44 109 SER A N 1
ATOM 795 C CA . SER A 1 109 ? -19.950 -0.467 16.167 1.00 68.44 109 SER A CA 1
ATOM 796 C C . SER A 1 109 ? -19.982 1.015 16.586 1.00 68.44 109 SER A C 1
ATOM 798 O O . SER A 1 109 ? -19.693 1.879 15.763 1.00 68.44 109 SER A O 1
ATOM 800 N N . GLU A 1 110 ? -20.245 1.298 17.867 1.00 69.56 110 GLU A N 1
ATOM 801 C CA . GLU A 1 110 ? -19.936 2.579 18.507 1.00 69.56 110 GLU A CA 1
ATOM 802 C C . GLU A 1 110 ? -18.744 2.394 19.467 1.00 69.56 110 GLU A C 1
ATOM 804 O O . GLU A 1 110 ? -18.871 1.719 20.498 1.00 69.56 110 GLU A O 1
ATOM 809 N N . PRO A 1 111 ? -17.563 2.940 19.136 1.00 65.12 111 PRO A N 1
ATOM 810 C CA . PRO A 1 111 ? -16.374 2.773 19.953 1.00 65.12 111 PRO A CA 1
ATOM 811 C C . PRO A 1 111 ? -16.524 3.547 21.272 1.00 65.12 111 PRO A C 1
ATOM 813 O O . PRO A 1 111 ? -17.076 4.650 21.284 1.00 65.12 111 PRO A O 1
ATOM 816 N N . PRO A 1 112 ? -16.009 3.014 22.395 1.00 68.00 112 PRO A N 1
ATOM 817 C CA . PRO A 1 112 ? -16.013 3.742 23.654 1.00 68.00 112 PRO A CA 1
ATOM 818 C C . PRO A 1 112 ? -15.219 5.047 23.519 1.00 68.00 112 PRO A C 1
ATOM 820 O O . PRO A 1 112 ? -14.253 5.135 22.758 1.00 68.00 112 PRO A O 1
ATOM 823 N N . GLY A 1 113 ? -15.614 6.067 24.286 1.00 71.31 113 GLY A N 1
ATOM 824 C CA . GLY A 1 113 ? -15.001 7.397 24.204 1.00 71.31 113 GLY A CA 1
ATOM 825 C C . GLY A 1 113 ? -13.495 7.408 24.494 1.00 71.31 113 GLY A C 1
ATOM 826 O O . GLY A 1 113 ? -12.778 8.262 23.969 1.00 71.31 113 GLY A O 1
ATOM 827 N N . ASP A 1 114 ? -13.012 6.444 25.283 1.00 82.62 114 ASP A N 1
ATOM 828 C CA . ASP A 1 114 ? -11.595 6.267 25.580 1.00 82.62 114 ASP A CA 1
ATOM 829 C C . ASP A 1 114 ? -10.957 5.167 24.716 1.00 82.62 114 ASP A C 1
ATOM 831 O O . ASP A 1 114 ? -10.854 4.001 25.102 1.00 82.62 114 ASP A O 1
ATOM 835 N N . LEU A 1 115 ? -10.481 5.564 23.533 1.00 86.31 115 LEU A N 1
ATOM 836 C CA . LEU A 1 115 ? -9.657 4.712 22.670 1.00 86.31 115 LEU A CA 1
ATOM 837 C C . LEU A 1 115 ? -8.339 4.306 23.335 1.00 86.31 115 LEU A C 1
ATOM 839 O O . LEU A 1 115 ? -7.681 3.370 22.868 1.00 86.31 115 LEU A O 1
ATOM 843 N N . ASP A 1 116 ? -7.929 5.011 24.395 1.00 86.44 116 ASP A N 1
ATOM 844 C CA . ASP A 1 116 ? -6.644 4.777 25.011 1.00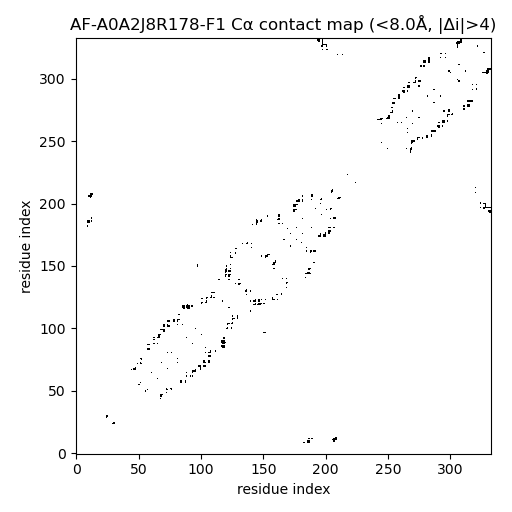 86.44 116 ASP A CA 1
ATOM 845 C C . ASP A 1 116 ? -6.587 3.477 25.808 1.00 86.44 116 ASP A C 1
ATOM 847 O O . ASP A 1 116 ? -5.519 2.861 25.890 1.00 86.44 116 ASP A O 1
ATOM 851 N N . ALA A 1 117 ? -7.751 3.037 26.282 1.00 89.44 117 ALA A N 1
ATOM 852 C CA . ALA A 1 117 ? -7.957 1.817 27.041 1.00 89.44 117 ALA A CA 1
ATOM 853 C C . ALA A 1 117 ? -8.085 0.547 26.179 1.00 89.44 117 ALA A C 1
ATOM 855 O O . ALA A 1 117 ? -8.064 -0.559 26.721 1.00 89.44 117 ALA A O 1
ATOM 856 N N . LEU A 1 118 ? -8.221 0.679 24.855 1.00 91.50 118 LEU A N 1
ATOM 857 C CA . LEU A 1 118 ? -8.416 -0.453 23.946 1.00 91.50 118 LEU A CA 1
ATOM 858 C C . LEU A 1 118 ? -7.084 -1.065 23.472 1.00 91.50 118 LEU A C 1
ATOM 860 O O . LEU A 1 118 ? -6.088 -0.348 23.322 1.00 91.50 118 LEU A O 1
ATOM 864 N N . PRO A 1 119 ? -7.051 -2.377 23.155 1.00 92.75 119 PRO A N 1
ATOM 865 C CA . PRO A 1 119 ? -5.921 -2.984 22.461 1.00 92.75 119 PRO A CA 1
ATOM 866 C C . PRO A 1 119 ? -5.651 -2.272 21.128 1.00 92.75 119 PRO A C 1
ATOM 868 O O . PRO A 1 119 ? -6.565 -2.100 20.326 1.00 92.75 119 PRO A O 1
ATOM 871 N N . LEU A 1 120 ? -4.394 -1.905 20.851 1.00 91.62 120 LEU A N 1
ATOM 872 C CA . LEU A 1 120 ? -4.027 -1.221 19.599 1.00 91.62 120 LEU A CA 1
ATOM 873 C C . LEU A 1 120 ? -4.466 -2.006 18.357 1.00 91.62 120 LEU A C 1
ATOM 875 O O . LEU A 1 120 ? -5.018 -1.433 17.423 1.00 91.62 120 LEU A O 1
ATOM 879 N N . ASP A 1 121 ? -4.266 -3.322 18.384 1.00 93.12 121 ASP A N 1
ATOM 880 C CA . ASP A 1 121 ? -4.567 -4.214 17.266 1.00 93.12 121 ASP A CA 1
ATOM 881 C C . ASP A 1 121 ? -6.082 -4.338 16.997 1.00 93.12 121 ASP A C 1
ATOM 883 O O . ASP A 1 121 ? -6.476 -4.631 15.873 1.00 93.12 121 ASP A O 1
ATOM 887 N N . LEU A 1 122 ? -6.944 -4.045 17.983 1.00 93.56 122 LEU A N 1
ATOM 888 C CA . LEU A 1 122 ? -8.404 -4.010 17.804 1.00 93.56 122 LEU A CA 1
ATOM 889 C C . LEU A 1 122 ? -8.839 -2.848 16.909 1.00 93.56 122 LEU A C 1
ATOM 891 O O . LEU A 1 122 ? -9.792 -2.982 16.145 1.00 93.56 122 LEU A O 1
ATOM 895 N N . LE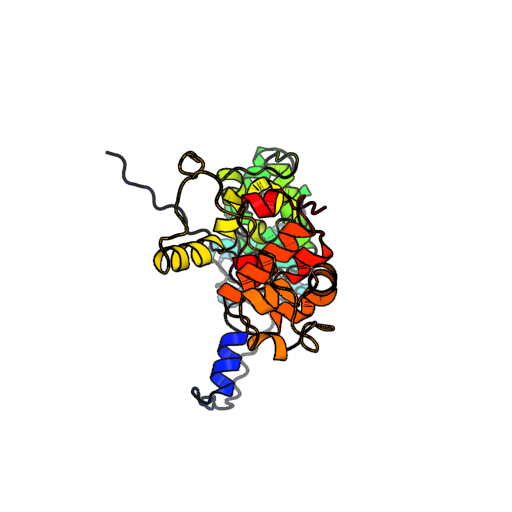U A 1 123 ? -8.119 -1.725 16.963 1.00 92.44 123 LEU A N 1
ATOM 896 C CA . LEU A 1 123 ? -8.444 -0.525 16.190 1.00 92.44 123 LEU A CA 1
ATOM 897 C C . LEU A 1 123 ? -8.352 -0.761 14.678 1.00 92.44 123 LEU A C 1
ATOM 899 O O . LEU A 1 123 ? -9.042 -0.086 13.923 1.00 92.44 123 LEU A O 1
ATOM 903 N N . LEU A 1 124 ? -7.557 -1.745 14.246 1.00 93.44 124 LEU A N 1
ATOM 904 C CA . LEU A 1 124 ? -7.447 -2.157 12.844 1.00 93.44 124 LEU A CA 1
ATOM 905 C C . LEU A 1 124 ? -8.753 -2.747 12.285 1.00 93.44 124 LEU A C 1
ATOM 907 O O . LEU A 1 124 ? -8.937 -2.766 11.072 1.00 93.44 124 LEU A O 1
ATOM 911 N N . PHE A 1 125 ? -9.644 -3.234 13.153 1.00 93.31 125 PHE A N 1
ATOM 912 C CA . PHE A 1 125 ? -10.895 -3.897 12.774 1.00 93.31 125 PHE A CA 1
ATOM 913 C C . PHE A 1 125 ? -12.130 -2.998 12.946 1.00 93.31 125 PHE A C 1
ATOM 915 O O . PHE A 1 125 ? -13.218 -3.368 12.504 1.00 93.31 125 PHE A O 1
ATOM 922 N N . LEU A 1 126 ?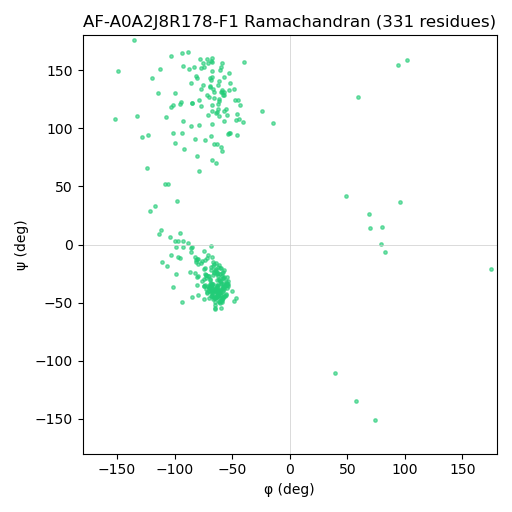 -11.987 -1.828 13.579 1.00 92.00 126 LEU A N 1
ATOM 923 C CA . LEU A 1 126 ? -13.080 -0.865 13.733 1.00 92.00 126 LEU A CA 1
ATOM 924 C C . LEU A 1 126 ? -13.360 -0.137 12.411 1.00 92.00 126 LEU A C 1
ATOM 926 O O . LEU A 1 126 ? -12.469 0.025 11.578 1.00 92.00 126 LEU A O 1
ATOM 930 N N . ASN A 1 127 ? -14.600 0.326 12.219 1.00 91.12 127 ASN A N 1
ATOM 931 C CA . ASN A 1 127 ? -14.954 1.111 11.038 1.00 91.12 127 ASN A CA 1
ATOM 932 C C . ASN A 1 127 ? -14.453 2.568 11.180 1.00 91.12 127 ASN A C 1
ATOM 934 O O . ASN A 1 127 ? -14.918 3.256 12.093 1.00 91.12 127 ASN A O 1
ATOM 938 N N . PRO A 1 128 ? -13.570 3.073 10.291 1.00 91.94 128 PRO A N 1
ATOM 939 C CA . PRO A 1 128 ? -13.086 4.454 10.351 1.00 91.94 128 PRO A CA 1
ATOM 940 C C . PRO A 1 128 ? -14.193 5.514 10.273 1.00 91.94 128 PRO A C 1
ATOM 942 O O . PRO A 1 128 ? -14.052 6.573 10.880 1.00 91.94 128 PRO A O 1
ATOM 945 N N . ASP A 1 129 ? -15.312 5.222 9.600 1.00 89.31 129 ASP A N 1
ATOM 946 C CA . ASP A 1 129 ? -16.432 6.165 9.433 1.00 89.31 129 ASP A CA 1
ATOM 947 C C . ASP A 1 129 ? -17.057 6.595 10.774 1.00 89.31 129 ASP A C 1
ATOM 949 O O . ASP A 1 129 ? -17.603 7.696 10.899 1.00 89.31 129 ASP A O 1
ATOM 953 N N . ALA A 1 130 ? -16.930 5.752 11.808 1.00 88.75 130 ALA A N 1
ATOM 954 C CA . ALA A 1 130 ? -17.387 6.055 13.163 1.00 88.75 130 ALA A CA 1
ATOM 955 C C . ALA A 1 130 ? -16.602 7.214 13.815 1.00 88.75 130 ALA A C 1
ATOM 957 O O . ALA A 1 130 ? -17.064 7.806 14.789 1.00 88.75 130 ALA A O 1
ATOM 958 N N . PHE A 1 131 ? -15.432 7.575 13.278 1.00 89.69 131 PHE A N 1
ATOM 959 C CA . PHE A 1 131 ? -14.541 8.608 13.814 1.00 89.69 131 PHE A CA 1
ATOM 960 C C . PHE A 1 131 ? -14.580 9.889 12.979 1.00 89.69 131 PHE A C 1
ATOM 962 O O . PHE A 1 131 ? -13.553 10.424 12.562 1.00 89.69 131 PHE A O 1
ATOM 969 N N . SER A 1 132 ? -15.789 10.397 12.754 1.00 84.31 132 SER A N 1
ATOM 970 C CA . SER A 1 132 ? -16.012 11.610 11.972 1.00 84.31 132 SER A CA 1
ATOM 971 C C . SER A 1 132 ? -15.492 12.874 12.672 1.00 84.31 132 SER A C 1
ATOM 973 O O . SER A 1 132 ? -15.638 13.067 13.880 1.00 84.31 132 SER A O 1
ATOM 975 N N . GLY A 1 133 ? -14.920 13.780 11.879 1.00 88.06 133 GLY A N 1
ATOM 976 C CA . GLY A 1 133 ? -14.412 15.076 12.327 1.00 88.06 133 GLY A CA 1
ATOM 977 C C . GLY A 1 133 ? -12.914 15.076 12.679 1.00 88.06 133 GLY A C 1
ATOM 978 O O . GLY A 1 133 ? -12.359 14.044 13.064 1.00 88.06 133 GLY A O 1
ATOM 979 N N . PRO A 1 134 ? -12.233 16.238 12.589 1.00 88.81 134 PRO A N 1
ATOM 980 C CA . PRO A 1 134 ? -10.768 16.295 12.614 1.00 88.81 134 PRO A CA 1
ATOM 981 C C . PRO A 1 134 ? -10.138 15.696 13.876 1.00 88.81 134 PRO A C 1
ATOM 983 O O . PRO A 1 134 ? -9.130 14.997 13.801 1.00 88.81 134 PRO A O 1
ATOM 986 N N . GLN A 1 135 ? -10.735 15.940 15.048 1.00 90.12 135 GLN A N 1
ATOM 987 C CA . GLN A 1 135 ? -10.170 15.504 16.326 1.00 90.12 135 GLN A CA 1
ATOM 988 C C . GLN A 1 135 ? -10.325 13.995 16.558 1.00 90.12 135 GLN A C 1
ATOM 990 O O . GLN A 1 135 ? -9.359 13.344 16.959 1.00 90.12 135 GLN A O 1
ATOM 995 N N . ALA A 1 136 ? -11.519 13.442 16.314 1.00 90.06 136 ALA A N 1
ATOM 996 C CA . ALA A 1 136 ? -11.787 12.013 16.478 1.00 90.06 136 ALA A CA 1
ATOM 997 C C . ALA A 1 136 ? -10.951 11.193 15.492 1.00 90.06 136 ALA A C 1
ATOM 999 O O . ALA A 1 136 ? -10.270 10.250 15.893 1.00 90.06 136 ALA A O 1
ATOM 1000 N N . CYS A 1 137 ? -10.917 11.640 14.238 1.00 91.81 137 CYS A N 1
ATOM 1001 C CA . CYS A 1 137 ? -10.138 11.030 13.178 1.00 91.81 137 CYS A CA 1
ATOM 1002 C C . CYS A 1 137 ? -8.632 11.037 13.487 1.00 91.81 137 CYS A C 1
ATOM 1004 O O . CYS A 1 137 ? -7.986 9.987 13.487 1.00 91.81 137 CYS A O 1
ATOM 1006 N N . THR A 1 138 ? -8.074 12.199 13.857 1.00 91.38 138 THR A N 1
ATOM 1007 C CA . THR A 1 138 ? -6.651 12.315 14.224 1.00 91.38 138 THR A CA 1
ATOM 1008 C C . THR A 1 138 ? -6.311 11.411 15.407 1.00 91.38 138 THR A C 1
ATOM 1010 O O . THR A 1 138 ? -5.289 10.723 15.388 1.00 91.38 138 THR A O 1
ATOM 1013 N N . ARG A 1 139 ? -7.171 11.372 16.437 1.00 91.50 139 ARG A N 1
ATOM 1014 C CA . ARG A 1 139 ? -6.975 10.504 17.604 1.00 91.50 139 ARG A CA 1
ATOM 1015 C C . ARG A 1 139 ? -6.958 9.033 17.192 1.00 91.50 139 ARG A C 1
ATOM 1017 O O . ARG A 1 139 ? -6.022 8.328 17.566 1.00 91.50 139 ARG A O 1
ATOM 1024 N N . PHE A 1 140 ? -7.931 8.598 16.395 1.00 92.56 140 PHE A N 1
ATOM 1025 C CA . PHE A 1 140 ? -8.032 7.225 15.905 1.00 92.56 140 PHE A CA 1
ATOM 1026 C C . PHE A 1 140 ? -6.803 6.817 15.084 1.00 92.56 140 PHE A C 1
ATOM 1028 O O . PHE A 1 140 ? -6.107 5.866 15.446 1.00 92.56 140 PHE A O 1
ATOM 1035 N N . PHE A 1 141 ? -6.447 7.576 14.044 1.00 92.81 141 PHE A N 1
ATOM 1036 C CA . PHE A 1 141 ? -5.320 7.203 13.189 1.00 92.81 141 PHE A CA 1
ATOM 1037 C C . PHE A 1 141 ? -3.962 7.316 13.888 1.00 92.81 141 PHE A C 1
ATOM 1039 O O . PHE A 1 141 ? -3.096 6.481 13.648 1.00 92.81 141 PHE A O 1
ATOM 1046 N N . SER A 1 142 ? -3.783 8.235 14.847 1.00 91.19 142 SER A N 1
ATOM 1047 C CA . SER A 1 142 ? -2.556 8.290 15.667 1.00 91.19 142 SER A CA 1
ATOM 1048 C C . SER A 1 142 ? -2.299 7.020 16.494 1.00 91.19 142 SER A C 1
ATOM 1050 O O . SER A 1 142 ? -1.176 6.785 16.958 1.00 91.19 142 SER A O 1
ATOM 1052 N N . ARG A 1 143 ? -3.350 6.221 16.718 1.00 91.88 143 ARG A N 1
ATOM 1053 C CA . ARG A 1 143 ? -3.302 4.924 17.391 1.00 91.88 143 ARG A CA 1
ATOM 1054 C C . ARG A 1 143 ? -3.145 3.783 16.393 1.00 91.88 143 ARG A C 1
ATOM 1056 O O . ARG A 1 143 ? -2.247 2.966 16.578 1.00 91.88 143 ARG A O 1
ATOM 1063 N N . VAL A 1 144 ? -3.964 3.756 15.337 1.00 91.75 144 VAL A N 1
ATOM 1064 C CA . VAL A 1 144 ? -3.911 2.746 14.259 1.00 91.75 144 VAL A CA 1
ATOM 1065 C C . VAL A 1 144 ? -2.497 2.595 13.708 1.00 91.75 144 VAL A C 1
ATOM 1067 O O . VAL A 1 144 ? -2.027 1.486 13.486 1.00 91.75 144 VAL A O 1
ATOM 1070 N N . THR A 1 145 ? -1.773 3.699 13.555 1.00 87.12 145 THR A N 1
ATOM 1071 C CA . THR A 1 145 ? -0.436 3.704 12.943 1.00 87.12 145 THR A CA 1
ATOM 1072 C C . THR A 1 145 ? 0.645 3.086 13.830 1.00 87.12 145 THR A C 1
ATOM 1074 O O . THR A 1 145 ? 1.743 2.798 13.356 1.00 87.12 145 THR A O 1
ATOM 1077 N N . LYS A 1 146 ? 0.327 2.838 15.108 1.00 87.81 146 LYS A N 1
ATOM 1078 C CA . LYS A 1 146 ? 1.153 2.100 16.075 1.00 87.81 146 LYS A CA 1
ATOM 1079 C C . LYS A 1 146 ? 0.769 0.620 16.174 1.00 87.81 146 LYS A C 1
ATOM 1081 O O . LYS A 1 146 ? 1.482 -0.132 16.836 1.00 87.81 146 LYS A O 1
ATOM 1086 N N . ALA A 1 147 ? -0.360 0.219 15.594 1.00 89.06 147 ALA A N 1
ATOM 1087 C CA . ALA A 1 147 ? -0.821 -1.162 15.599 1.00 89.06 147 ALA A CA 1
ATOM 1088 C C . ALA A 1 147 ? -0.060 -2.004 14.567 1.00 89.06 147 ALA A C 1
ATOM 1090 O O . ALA A 1 147 ? 0.530 -1.482 13.616 1.00 89.06 147 ALA A O 1
ATOM 1091 N N . ASN A 1 148 ? -0.079 -3.324 14.747 1.00 86.69 148 ASN A N 1
ATOM 1092 C CA . ASN A 1 148 ? 0.569 -4.233 13.812 1.00 86.69 148 ASN A CA 1
ATOM 1093 C C . 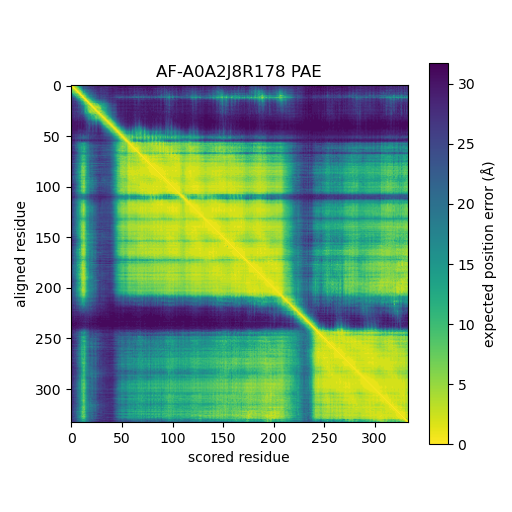ASN A 1 148 ? -0.339 -4.519 12.604 1.00 86.69 148 ASN A C 1
ATOM 1095 O O . ASN A 1 148 ? -1.120 -5.470 12.623 1.00 86.69 148 ASN A O 1
ATOM 1099 N N . VAL A 1 149 ? -0.225 -3.716 11.539 1.00 87.94 149 VAL A N 1
ATOM 1100 C CA . VAL A 1 149 ? -1.037 -3.873 10.314 1.00 87.94 149 VAL A CA 1
ATOM 1101 C C . VAL A 1 149 ? -0.858 -5.240 9.632 1.00 87.94 149 VAL A C 1
ATOM 1103 O O . VAL A 1 149 ? -1.746 -5.679 8.905 1.00 87.94 149 VAL A O 1
ATOM 1106 N N . ASP A 1 150 ? 0.233 -5.963 9.907 1.00 84.94 150 ASP A N 1
ATOM 1107 C CA . ASP A 1 150 ? 0.477 -7.302 9.353 1.00 84.94 150 ASP A CA 1
ATOM 1108 C C . ASP A 1 150 ? -0.439 -8.388 9.941 1.00 84.94 150 ASP A C 1
ATOM 1110 O O . ASP A 1 150 ? -0.501 -9.495 9.407 1.00 84.94 150 ASP A O 1
ATOM 1114 N N . LEU A 1 151 ? -1.212 -8.071 10.988 1.00 87.94 151 LEU A N 1
ATOM 1115 C CA . LEU A 1 151 ? -2.337 -8.904 11.426 1.00 87.94 151 LEU A CA 1
ATOM 1116 C C . LEU A 1 151 ? -3.439 -9.004 10.365 1.00 87.94 151 LEU A C 1
ATOM 1118 O O . LEU A 1 151 ? -4.198 -9.974 10.354 1.00 87.94 151 LEU A O 1
ATOM 1122 N N . LEU A 1 152 ? -3.533 -8.007 9.483 1.00 88.62 152 LEU A N 1
ATOM 1123 C CA . LEU A 1 152 ? -4.453 -7.999 8.360 1.00 88.62 152 LEU A CA 1
ATOM 1124 C C . LEU A 1 152 ? -3.699 -8.358 7.069 1.00 88.62 152 LEU A C 1
ATOM 1126 O O . LEU A 1 152 ? -2.794 -7.622 6.655 1.00 88.62 152 LEU A O 1
ATOM 1130 N N . PRO A 1 153 ? -4.085 -9.444 6.374 1.00 86.25 153 PRO A N 1
ATOM 1131 C CA . PRO A 1 153 ? -3.594 -9.720 5.028 1.00 86.25 153 PRO A CA 1
ATOM 1132 C C . PRO A 1 153 ? -3.809 -8.518 4.097 1.00 86.25 153 PRO A C 1
ATOM 1134 O O . PRO A 1 153 ? -4.813 -7.821 4.214 1.00 86.25 153 PRO A O 1
ATOM 1137 N N . ARG A 1 154 ? -2.914 -8.293 3.123 1.00 79.75 154 ARG A N 1
ATOM 1138 C CA . ARG A 1 154 ? -3.002 -7.148 2.183 1.00 79.75 154 ARG A CA 1
ATOM 1139 C C . ARG A 1 154 ? -4.348 -7.034 1.451 1.00 79.75 154 ARG A C 1
ATOM 1141 O O . ARG A 1 154 ? -4.785 -5.932 1.150 1.00 79.75 154 ARG A O 1
ATOM 1148 N N . GLY A 1 155 ? -5.008 -8.161 1.180 1.00 78.75 155 GLY A N 1
ATOM 1149 C CA . GLY A 1 155 ? -6.327 -8.204 0.539 1.00 78.75 155 GLY A CA 1
ATOM 1150 C C . GLY A 1 155 ? -7.520 -8.119 1.497 1.00 78.75 155 GLY A C 1
ATOM 1151 O O . GLY A 1 155 ? -8.653 -8.224 1.041 1.00 78.75 155 GLY A O 1
ATOM 1152 N N . ALA A 1 156 ? -7.298 -7.987 2.807 1.00 88.94 156 ALA A N 1
ATOM 1153 C CA . ALA A 1 156 ? -8.383 -7.937 3.779 1.00 88.94 156 ALA A CA 1
ATOM 1154 C C . ALA A 1 156 ? -9.183 -6.628 3.631 1.00 88.94 156 ALA A C 1
ATOM 1156 O O . ALA A 1 156 ? -8.573 -5.556 3.535 1.00 88.94 156 ALA A O 1
ATOM 1157 N N . PRO A 1 157 ? -10.528 -6.681 3.652 1.00 89.81 157 PRO A N 1
ATOM 1158 C CA . PRO A 1 157 ? -11.363 -5.494 3.480 1.00 89.81 157 PRO A CA 1
ATOM 1159 C C . PRO A 1 157 ? -11.115 -4.446 4.571 1.00 89.81 157 PRO A C 1
ATOM 1161 O O . PRO A 1 157 ? -11.199 -3.250 4.297 1.00 89.81 157 PRO A O 1
ATOM 1164 N N . GLU A 1 158 ? -10.756 -4.871 5.786 1.00 91.19 158 GLU A N 1
ATOM 1165 C CA . GLU A 1 158 ? -10.375 -3.981 6.885 1.00 91.19 158 GLU A CA 1
ATOM 1166 C C . GLU A 1 158 ? -9.088 -3.213 6.569 1.00 91.19 158 GLU A C 1
ATOM 1168 O O . GLU A 1 158 ? -9.005 -2.020 6.828 1.00 91.19 158 GLU A O 1
ATOM 1173 N N . ARG A 1 159 ? -8.099 -3.848 5.932 1.00 91.31 159 ARG A N 1
ATOM 1174 C CA . ARG A 1 159 ? -6.846 -3.177 5.557 1.00 91.31 159 ARG A CA 1
ATOM 1175 C C . ARG A 1 159 ? -7.059 -2.204 4.404 1.00 91.31 159 ARG A C 1
ATOM 1177 O O . ARG A 1 159 ? -6.579 -1.074 4.457 1.00 91.31 159 ARG A O 1
ATOM 1184 N N . GLN A 1 160 ? -7.843 -2.612 3.406 1.00 89.81 160 GLN A N 1
ATOM 1185 C CA . GLN A 1 160 ? -8.141 -1.800 2.223 1.00 89.81 160 GLN A CA 1
ATOM 1186 C C . GLN A 1 160 ? -8.874 -0.491 2.550 1.00 89.81 160 GLN A C 1
ATOM 1188 O O . GLN A 1 160 ? -8.683 0.496 1.844 1.00 89.81 160 GLN A O 1
ATOM 1193 N N . ARG A 1 161 ? -9.678 -0.447 3.622 1.00 92.06 161 ARG A N 1
ATOM 1194 C CA . ARG A 1 161 ? -10.371 0.783 4.056 1.00 92.06 161 ARG A CA 1
ATOM 1195 C C . ARG A 1 161 ? -9.519 1.731 4.897 1.00 92.06 161 ARG A C 1
ATOM 1197 O O . ARG A 1 161 ? -9.813 2.921 4.922 1.00 92.06 161 ARG A O 1
ATOM 1204 N N . LEU A 1 162 ? -8.484 1.237 5.582 1.00 93.69 162 LEU A N 1
ATOM 1205 C CA . LEU A 1 162 ? -7.700 2.057 6.512 1.00 93.69 162 LEU A CA 1
ATOM 1206 C C . LEU A 1 162 ? -6.888 3.132 5.791 1.00 93.69 162 LEU A C 1
ATOM 1208 O O . LEU A 1 162 ? -6.875 4.274 6.239 1.00 93.69 162 LEU A O 1
ATOM 1212 N N . LEU A 1 163 ? -6.222 2.786 4.685 1.00 92.44 163 LEU A N 1
ATOM 1213 C CA . LEU A 1 163 ? -5.354 3.730 3.982 1.00 92.44 163 LEU A CA 1
ATOM 1214 C C . LEU A 1 163 ? -6.127 4.922 3.376 1.00 92.44 163 LEU A C 1
ATOM 1216 O O . LEU A 1 163 ? -5.740 6.053 3.669 1.00 92.44 163 LEU A O 1
ATOM 1220 N N . PRO A 1 164 ? -7.207 4.732 2.587 1.00 92.75 164 PRO A N 1
ATOM 1221 C CA . PRO A 1 164 ? -7.984 5.856 2.062 1.00 92.75 164 PRO A CA 1
ATOM 1222 C C . PRO A 1 164 ? -8.541 6.746 3.175 1.00 92.75 164 PRO A C 1
ATOM 1224 O O . PRO A 1 164 ? -8.364 7.959 3.133 1.00 92.75 164 PRO A O 1
ATOM 1227 N N . ALA A 1 165 ? -9.108 6.142 4.225 1.00 94.00 165 ALA A N 1
ATOM 1228 C CA . ALA A 1 165 ? -9.646 6.888 5.356 1.00 94.00 165 ALA A CA 1
ATOM 1229 C C . ALA A 1 165 ? -8.562 7.680 6.111 1.00 94.00 165 ALA A C 1
ATOM 1231 O O . ALA A 1 165 ? -8.824 8.790 6.569 1.00 94.00 165 ALA A O 1
ATOM 1232 N N . ALA A 1 166 ? -7.336 7.154 6.215 1.00 94.19 166 ALA A N 1
ATOM 1233 C CA . ALA A 1 166 ? -6.211 7.864 6.823 1.00 94.19 166 ALA A CA 1
ATOM 1234 C C . ALA A 1 166 ? -5.769 9.073 5.980 1.00 94.19 166 ALA A C 1
ATOM 1236 O O . ALA A 1 166 ? -5.533 10.153 6.520 1.00 94.19 166 ALA A O 1
ATOM 1237 N N . LEU A 1 167 ? -5.685 8.911 4.656 1.00 93.25 167 LEU A N 1
ATOM 1238 C CA . LEU A 1 167 ? -5.335 9.997 3.734 1.00 93.25 167 LEU A CA 1
ATOM 1239 C C . LEU A 1 167 ? -6.379 11.121 3.773 1.00 93.25 167 LEU A C 1
ATOM 1241 O O . LEU A 1 167 ? -6.009 12.293 3.891 1.00 93.25 167 LEU A O 1
ATOM 1245 N N . ASP A 1 168 ? -7.664 10.759 3.769 1.00 92.25 168 ASP A N 1
ATOM 1246 C CA . ASP A 1 168 ? -8.773 11.704 3.919 1.00 92.25 168 ASP A CA 1
ATOM 1247 C C . ASP A 1 168 ? -8.712 12.420 5.277 1.00 92.25 168 ASP A C 1
ATOM 1249 O O . ASP A 1 168 ? -8.879 13.640 5.349 1.00 92.25 168 ASP A O 1
ATOM 1253 N N . CYS A 1 169 ? -8.391 11.687 6.350 1.00 92.00 169 CYS A N 1
ATOM 1254 C CA . CYS A 1 169 ? -8.232 12.225 7.701 1.00 92.00 169 CYS A CA 1
ATOM 1255 C C . CYS A 1 169 ? -7.205 13.354 7.790 1.00 92.00 169 CYS A C 1
ATOM 1257 O O . CYS A 1 169 ? -7.426 14.368 8.457 1.00 92.00 169 CYS A O 1
ATOM 1259 N N . TRP A 1 170 ? -6.059 13.159 7.137 1.00 88.75 170 TRP A N 1
ATOM 1260 C CA . TRP A 1 170 ? -4.962 14.122 7.127 1.00 88.75 170 TRP A CA 1
ATOM 1261 C C . TRP A 1 170 ? -5.127 15.202 6.057 1.00 88.75 170 TRP A C 1
ATOM 1263 O O . TRP A 1 170 ? -4.323 16.128 5.993 1.00 88.75 170 TRP A O 1
ATOM 1273 N N . GLY A 1 171 ? -6.189 15.130 5.250 1.00 88.50 171 GLY A N 1
ATOM 1274 C CA . GLY A 1 171 ? -6.479 16.114 4.215 1.00 88.50 171 GLY A CA 1
ATOM 1275 C C . GLY A 1 171 ? -5.487 16.076 3.055 1.00 88.50 171 GLY A C 1
ATOM 1276 O O . GLY A 1 171 ? -5.293 17.099 2.393 1.00 88.50 171 GLY A O 1
ATOM 1277 N N . VAL A 1 172 ? -4.862 14.921 2.803 1.00 88.75 172 VAL A N 1
ATOM 1278 C CA . VAL A 1 172 ? -3.975 14.729 1.653 1.00 88.75 172 VAL A CA 1
ATOM 1279 C C . VAL A 1 172 ? -4.807 14.834 0.376 1.00 88.75 172 VAL A C 1
ATOM 1281 O O . VAL A 1 172 ? -5.805 14.139 0.206 1.00 88.75 172 VAL A O 1
ATOM 1284 N N . ARG A 1 173 ? -4.398 15.717 -0.540 1.00 84.44 173 ARG A N 1
ATOM 1285 C CA . ARG A 1 173 ? -5.029 15.878 -1.857 1.00 84.44 173 ARG A CA 1
ATOM 1286 C C . ARG A 1 173 ? -4.041 15.471 -2.943 1.00 84.44 173 ARG A C 1
ATOM 1288 O O . ARG A 1 173 ? -2.921 15.972 -2.963 1.00 84.44 173 ARG A O 1
ATOM 1295 N N . GLY A 1 174 ? -4.475 14.618 -3.869 1.00 87.25 174 GLY A N 1
ATOM 1296 C CA . GLY A 1 174 ? -3.594 14.062 -4.902 1.00 87.25 174 GLY A CA 1
ATOM 1297 C C . GLY A 1 174 ? -2.647 12.999 -4.338 1.00 87.25 174 GLY A C 1
ATOM 1298 O O . GLY A 1 174 ? -3.001 12.329 -3.366 1.00 87.25 174 GLY A O 1
ATOM 1299 N N . SER A 1 175 ? -1.464 12.841 -4.943 1.00 89.56 175 SER A N 1
ATOM 1300 C CA . SER A 1 175 ? -0.488 11.810 -4.551 1.00 89.56 175 SER A CA 1
ATOM 1301 C C . SER A 1 175 ? 0.811 12.367 -3.952 1.00 89.56 175 SER A C 1
ATOM 1303 O O . SER A 1 175 ? 1.759 11.611 -3.711 1.00 89.56 175 SER A O 1
ATOM 1305 N N . LEU A 1 176 ? 0.852 13.675 -3.672 1.00 90.56 176 LEU A N 1
ATOM 1306 C CA . LEU A 1 176 ? 1.995 14.341 -3.054 1.00 90.56 176 LEU A CA 1
ATOM 1307 C C . LEU A 1 176 ? 1.941 14.221 -1.522 1.00 90.56 176 LEU A C 1
ATOM 1309 O O . LEU A 1 176 ? 0.993 14.679 -0.888 1.00 90.56 176 LEU A O 1
ATOM 1313 N N . LEU A 1 177 ? 2.982 13.636 -0.932 1.00 92.19 177 LEU A N 1
ATOM 1314 C CA . LEU A 1 177 ? 3.140 13.417 0.504 1.00 92.19 177 LEU A CA 1
ATOM 1315 C C . LEU A 1 177 ? 4.384 14.140 1.020 1.00 92.19 177 LEU A C 1
ATOM 1317 O O . LEU A 1 177 ? 5.423 14.176 0.361 1.00 92.19 177 LEU A O 1
ATOM 1321 N N . SER A 1 178 ? 4.298 14.671 2.235 1.00 90.75 178 SER A N 1
ATOM 1322 C CA . SER A 1 178 ? 5.446 15.158 3.001 1.00 90.75 178 SER A CA 1
ATOM 1323 C C . SER A 1 178 ? 6.071 14.042 3.852 1.00 90.75 178 SER A C 1
ATOM 1325 O O . SER A 1 178 ? 5.454 13.006 4.099 1.00 90.75 178 SER A O 1
ATOM 1327 N N . GLU A 1 179 ? 7.287 14.253 4.378 1.00 87.56 179 GLU A N 1
ATOM 1328 C CA . GLU A 1 179 ? 7.903 13.319 5.345 1.00 87.56 179 GLU A CA 1
ATOM 1329 C C . GLU A 1 179 ? 6.992 13.088 6.566 1.00 87.56 179 GLU A C 1
ATOM 1331 O O . GLU A 1 179 ? 6.922 11.971 7.089 1.00 87.56 179 GLU A O 1
ATOM 1336 N N . ALA A 1 180 ? 6.263 14.127 6.991 1.00 88.50 180 ALA A N 1
ATOM 1337 C CA . ALA A 1 180 ? 5.326 14.052 8.103 1.00 88.50 180 ALA A CA 1
ATOM 1338 C C . ALA A 1 180 ? 4.127 13.151 7.779 1.00 88.50 180 ALA A C 1
ATOM 1340 O O . ALA A 1 180 ? 3.766 12.332 8.621 1.00 88.50 180 ALA A O 1
ATOM 1341 N N . ASP A 1 181 ? 3.576 13.229 6.564 1.00 90.62 181 ASP A N 1
ATOM 1342 C CA . ASP A 1 181 ? 2.447 12.388 6.140 1.00 90.62 181 ASP A CA 1
ATOM 1343 C C . ASP A 1 181 ? 2.856 10.916 6.075 1.00 90.62 181 ASP A C 1
ATOM 1345 O O . ASP A 1 181 ? 2.176 10.047 6.618 1.00 90.62 181 ASP A O 1
ATOM 1349 N N . VAL A 1 182 ? 4.024 10.618 5.491 1.00 89.00 182 VAL A N 1
ATOM 1350 C CA . VAL A 1 182 ? 4.522 9.236 5.422 1.00 89.00 182 VAL A CA 1
ATOM 1351 C C . VAL A 1 182 ? 4.867 8.697 6.816 1.00 89.00 182 VAL A C 1
ATOM 1353 O O . VAL A 1 182 ? 4.692 7.512 7.096 1.00 89.00 182 VAL A O 1
ATOM 1356 N N . GLN A 1 183 ? 5.348 9.547 7.728 1.00 86.38 183 GLN A N 1
ATOM 1357 C CA . GLN A 1 183 ? 5.542 9.154 9.123 1.00 86.38 183 GLN A CA 1
ATOM 1358 C C . GLN A 1 183 ? 4.212 8.913 9.844 1.00 86.38 183 GLN A C 1
ATOM 1360 O O . GLN A 1 183 ? 4.115 7.959 10.618 1.00 86.38 183 GLN A O 1
ATOM 1365 N N . ALA A 1 184 ? 3.213 9.759 9.597 1.00 87.56 184 ALA A N 1
ATOM 1366 C CA . ALA A 1 184 ? 1.886 9.628 10.171 1.00 87.56 184 ALA A CA 1
ATOM 1367 C C . ALA A 1 184 ? 1.206 8.345 9.689 1.00 87.56 184 ALA A C 1
ATOM 1369 O O . ALA A 1 184 ? 0.622 7.663 10.518 1.00 87.56 184 ALA A O 1
ATOM 1370 N N . LEU A 1 185 ? 1.375 7.962 8.417 1.00 89.25 185 LEU A N 1
ATOM 1371 C CA . LEU A 1 185 ? 0.870 6.719 7.819 1.00 89.25 185 LEU A CA 1
ATOM 1372 C C . LEU A 1 185 ? 1.349 5.440 8.523 1.00 89.25 185 LEU A C 1
ATOM 1374 O O . LEU A 1 185 ? 0.640 4.432 8.507 1.00 89.25 185 LEU A O 1
ATOM 1378 N N . GLY A 1 186 ? 2.519 5.445 9.167 1.00 86.12 186 GLY A N 1
ATOM 1379 C CA . GLY A 1 186 ? 3.016 4.250 9.852 1.00 86.12 186 GLY A CA 1
ATOM 1380 C C . GLY A 1 186 ? 3.140 3.054 8.902 1.00 86.12 186 GLY A C 1
ATOM 1381 O O . GLY A 1 186 ? 3.610 3.186 7.772 1.00 86.12 186 GLY A O 1
ATOM 1382 N N . GLY A 1 187 ? 2.675 1.884 9.350 1.00 83.25 187 GLY A N 1
ATOM 1383 C CA . GLY A 1 187 ? 2.643 0.664 8.533 1.00 83.25 187 GLY A CA 1
ATOM 1384 C C . GLY A 1 187 ? 1.727 0.738 7.302 1.00 83.25 187 GLY A C 1
ATOM 1385 O O . GLY A 1 187 ? 1.952 0.004 6.344 1.00 83.25 187 GLY A O 1
ATOM 1386 N N . LEU A 1 188 ? 0.745 1.651 7.271 1.00 87.25 188 LEU A N 1
ATOM 1387 C CA . LEU A 1 188 ? -0.136 1.835 6.107 1.00 87.25 188 LEU A CA 1
ATOM 1388 C C . LEU A 1 188 ? 0.610 2.424 4.904 1.00 87.25 188 LEU A C 1
ATOM 1390 O O . LEU A 1 188 ? 0.170 2.257 3.770 1.00 87.25 188 LEU A O 1
ATOM 1394 N N . ALA A 1 189 ? 1.770 3.058 5.123 1.00 87.75 189 ALA A N 1
ATOM 1395 C CA . ALA A 1 189 ? 2.619 3.548 4.039 1.00 87.75 189 ALA A CA 1
ATOM 1396 C C . ALA A 1 189 ? 3.048 2.422 3.076 1.00 87.75 189 ALA A C 1
ATOM 1398 O O . ALA A 1 189 ? 3.346 2.681 1.914 1.00 87.75 189 ALA A O 1
ATOM 1399 N N . CYS A 1 190 ? 3.055 1.169 3.543 1.00 83.94 190 CYS A N 1
ATOM 1400 C CA . CYS A 1 190 ? 3.402 -0.001 2.740 1.00 83.94 190 CYS A CA 1
ATOM 1401 C C . CYS A 1 190 ? 2.320 -0.409 1.733 1.00 83.94 190 CYS A C 1
ATOM 1403 O O . CYS A 1 190 ? 2.600 -1.217 0.849 1.00 83.94 190 CYS A O 1
ATOM 1405 N N . ASP A 1 191 ? 1.111 0.138 1.868 1.00 85.88 191 ASP A N 1
ATOM 1406 C CA . ASP A 1 191 ? -0.022 -0.124 0.982 1.00 85.88 191 ASP A CA 1
ATOM 1407 C C . ASP A 1 191 ? -0.275 1.047 0.013 1.00 85.88 191 ASP A C 1
ATOM 1409 O O . ASP A 1 191 ? -1.268 1.044 -0.715 1.00 85.88 191 ASP A O 1
ATOM 1413 N N . LEU A 1 192 ? 0.610 2.057 -0.002 1.00 88.31 192 LEU A N 1
ATOM 1414 C CA . LEU A 1 192 ? 0.490 3.216 -0.886 1.00 88.31 192 LEU A CA 1
ATOM 1415 C C . LEU A 1 192 ? 0.461 2.788 -2.366 1.00 88.31 192 LEU A C 1
ATOM 1417 O O . LEU A 1 192 ? 1.368 2.082 -2.816 1.00 88.31 192 LEU A O 1
ATOM 1421 N N . PRO A 1 193 ? -0.539 3.246 -3.146 1.00 86.62 193 PRO A N 1
ATOM 1422 C CA . PRO A 1 193 ? -0.594 3.001 -4.582 1.00 86.62 193 PRO A CA 1
ATOM 1423 C C . PRO A 1 193 ? 0.626 3.552 -5.326 1.00 86.62 193 PRO A C 1
ATOM 1425 O O . PRO A 1 193 ? 1.242 4.533 -4.901 1.00 86.62 193 PRO A O 1
ATOM 1428 N N . GLY A 1 194 ? 0.916 2.980 -6.497 1.00 82.38 194 GLY A N 1
ATOM 1429 C CA . GLY A 1 194 ? 2.079 3.343 -7.312 1.00 82.38 194 GLY A CA 1
ATOM 1430 C C . GLY A 1 194 ? 2.189 4.839 -7.626 1.00 82.38 194 GLY A C 1
ATOM 1431 O O . GLY A 1 194 ? 3.289 5.378 -7.565 1.00 82.38 194 GLY A O 1
ATOM 1432 N N . ARG A 1 195 ? 1.070 5.545 -7.842 1.00 85.94 195 ARG A N 1
ATOM 1433 C CA . ARG A 1 195 ? 1.064 7.007 -8.054 1.00 85.94 195 ARG A CA 1
ATOM 1434 C C . ARG A 1 195 ? 1.700 7.811 -6.913 1.00 85.94 195 ARG A C 1
ATOM 1436 O O . ARG A 1 195 ? 2.396 8.786 -7.166 1.00 85.94 195 ARG A O 1
ATOM 1443 N N . PHE A 1 196 ? 1.535 7.380 -5.660 1.00 89.38 196 PHE A N 1
ATOM 1444 C CA . PHE A 1 196 ? 2.178 8.032 -4.512 1.00 89.38 196 PHE A CA 1
ATOM 1445 C C . PHE A 1 196 ? 3.682 7.770 -4.503 1.00 89.38 196 PHE A C 1
ATOM 1447 O O . PHE A 1 196 ? 4.463 8.648 -4.147 1.00 89.38 196 PHE A O 1
ATOM 1454 N N . VAL A 1 197 ? 4.100 6.574 -4.923 1.00 84.94 197 VAL A N 1
ATOM 1455 C CA . VAL A 1 197 ? 5.520 6.244 -5.091 1.00 84.94 197 VAL A CA 1
ATOM 1456 C C . VAL A 1 197 ? 6.133 7.088 -6.212 1.00 84.94 197 VAL A C 1
ATOM 1458 O O . VAL A 1 197 ? 7.244 7.577 -6.042 1.00 84.94 197 VAL A O 1
ATOM 1461 N N . ALA A 1 198 ? 5.404 7.305 -7.312 1.00 83.94 198 ALA A N 1
ATOM 1462 C CA . ALA A 1 198 ? 5.827 8.138 -8.436 1.00 83.94 198 ALA A CA 1
ATOM 1463 C C . ALA A 1 198 ? 5.974 9.618 -8.041 1.00 83.94 198 ALA A C 1
ATOM 1465 O O . ALA A 1 198 ? 7.050 10.198 -8.179 1.00 83.94 198 ALA A O 1
ATOM 1466 N N . GLU A 1 199 ? 4.921 10.224 -7.489 1.00 86.62 199 GLU A N 1
ATOM 1467 C CA . GLU A 1 199 ? 4.901 11.657 -7.162 1.00 86.62 199 GLU A CA 1
ATOM 1468 C C . GLU A 1 199 ? 5.740 12.003 -5.918 1.00 86.62 199 GLU A C 1
ATOM 1470 O O . GLU A 1 199 ? 6.318 13.089 -5.840 1.00 86.62 199 GLU A O 1
ATOM 1475 N N . SER A 1 200 ? 5.865 11.072 -4.964 1.00 88.75 200 SER A N 1
ATOM 1476 C CA . SER A 1 200 ? 6.496 11.299 -3.651 1.00 88.75 200 SER A CA 1
ATOM 1477 C C . SER A 1 200 ? 7.690 10.378 -3.377 1.00 88.75 200 SER A C 1
ATOM 1479 O O . SER A 1 200 ? 7.995 10.065 -2.222 1.00 88.75 200 SER A O 1
ATOM 1481 N N . ALA A 1 201 ? 8.392 9.951 -4.432 1.00 84.25 201 ALA A N 1
ATOM 1482 C CA . ALA A 1 201 ? 9.507 9.001 -4.375 1.00 84.25 201 ALA A CA 1
ATOM 1483 C C . ALA A 1 201 ? 10.533 9.315 -3.267 1.00 84.25 201 ALA A C 1
ATOM 1485 O O . ALA A 1 201 ? 10.910 8.435 -2.492 1.00 84.25 201 ALA A O 1
ATOM 1486 N N . GLU A 1 202 ? 10.943 10.578 -3.140 1.00 84.06 202 GLU A N 1
ATOM 1487 C CA . GLU A 1 202 ? 11.958 11.015 -2.169 1.00 84.06 202 GLU A CA 1
ATOM 1488 C C . GLU A 1 202 ? 11.594 10.696 -0.710 1.00 84.06 202 GLU A C 1
ATOM 1490 O O . GLU A 1 202 ? 12.471 10.332 0.075 1.00 84.06 202 GLU A O 1
ATOM 1495 N N . VAL A 1 203 ? 10.310 10.789 -0.344 1.00 86.50 203 VAL A N 1
ATOM 1496 C CA . VAL A 1 203 ? 9.843 10.566 1.036 1.00 86.50 203 VAL A CA 1
ATOM 1497 C C . VAL A 1 203 ? 9.267 9.164 1.256 1.00 86.50 203 VAL A C 1
ATOM 1499 O O . VAL A 1 203 ? 9.321 8.649 2.374 1.00 86.50 203 VAL A O 1
ATOM 1502 N N . VAL A 1 204 ? 8.760 8.513 0.202 1.00 86.44 204 VAL A N 1
ATOM 1503 C CA . VAL A 1 204 ? 8.143 7.177 0.281 1.00 86.44 204 VAL A CA 1
ATOM 1504 C C . VAL A 1 204 ? 9.189 6.060 0.201 1.00 86.44 204 VAL A C 1
ATOM 1506 O O . VAL A 1 204 ? 9.175 5.141 1.023 1.00 86.44 204 VAL A O 1
ATOM 1509 N N . LEU A 1 205 ? 10.149 6.132 -0.727 1.00 82.31 205 LEU A N 1
ATOM 1510 C CA . LEU A 1 205 ? 11.142 5.066 -0.937 1.00 82.31 205 LEU A CA 1
ATOM 1511 C C . LEU A 1 205 ? 11.984 4.723 0.309 1.00 82.31 205 LEU A C 1
ATOM 1513 O O . LEU A 1 205 ? 12.253 3.535 0.528 1.00 82.31 205 LEU A O 1
ATOM 1517 N N . PRO A 1 206 ? 12.393 5.682 1.171 1.00 81.06 206 PRO A N 1
ATOM 1518 C CA . PRO A 1 206 ? 13.083 5.347 2.414 1.00 81.06 206 PRO A CA 1
ATOM 1519 C C . PRO A 1 206 ? 12.276 4.426 3.330 1.00 81.06 206 PRO A C 1
ATOM 1521 O O . PRO A 1 206 ? 12.838 3.536 3.968 1.00 81.06 206 PRO A O 1
ATOM 1524 N N . ARG A 1 207 ? 10.955 4.614 3.378 1.00 77.88 207 ARG A N 1
ATOM 1525 C CA . ARG A 1 207 ? 10.042 3.836 4.227 1.00 77.88 207 ARG A CA 1
ATOM 1526 C C . ARG A 1 207 ? 9.835 2.429 3.696 1.00 77.88 207 ARG A C 1
ATOM 1528 O O . ARG A 1 207 ? 9.825 1.474 4.472 1.00 77.88 207 ARG A O 1
ATOM 1535 N N . LEU A 1 208 ? 9.821 2.290 2.375 1.00 72.88 208 LEU A N 1
ATOM 1536 C CA . LEU A 1 208 ? 9.790 0.997 1.701 1.00 72.88 208 LEU A CA 1
ATOM 1537 C C . LEU A 1 208 ? 11.091 0.179 1.870 1.00 72.88 208 LEU A C 1
ATOM 1539 O O . LEU A 1 208 ? 11.183 -0.930 1.361 1.00 72.88 208 LEU A O 1
ATOM 1543 N N . GLY A 1 209 ? 12.115 0.704 2.562 1.00 66.81 209 GLY A N 1
ATOM 1544 C CA . GLY A 1 209 ? 13.393 0.007 2.785 1.00 66.81 209 GLY A CA 1
ATOM 1545 C C . GLY A 1 209 ? 14.349 0.052 1.593 1.00 66.81 209 GLY A C 1
ATOM 1546 O O . GLY A 1 209 ? 15.479 -0.432 1.673 1.00 66.81 209 GLY A O 1
ATOM 1547 N N . ILE A 1 210 ? 13.933 0.702 0.507 1.00 63.19 210 ILE A N 1
ATOM 1548 C CA . ILE A 1 210 ? 14.673 0.796 -0.752 1.00 63.19 210 ILE A CA 1
ATOM 1549 C C . ILE A 1 210 ? 15.933 1.648 -0.563 1.00 63.19 210 ILE A C 1
ATOM 1551 O O . ILE A 1 210 ? 17.011 1.280 -1.022 1.00 63.19 210 ILE A O 1
ATOM 1555 N N . VAL A 1 211 ? 15.852 2.736 0.212 1.00 59.72 211 VAL A N 1
ATOM 1556 C CA . VAL A 1 211 ? 17.009 3.620 0.447 1.00 59.72 211 VAL A CA 1
ATOM 1557 C C . VAL A 1 211 ? 18.075 2.973 1.333 1.00 59.72 211 VAL A C 1
ATOM 1559 O O . VAL A 1 211 ? 19.252 3.287 1.182 1.00 59.72 211 VAL A O 1
ATOM 1562 N N . ALA A 1 212 ? 17.722 2.030 2.213 1.00 57.66 212 ALA A N 1
ATOM 1563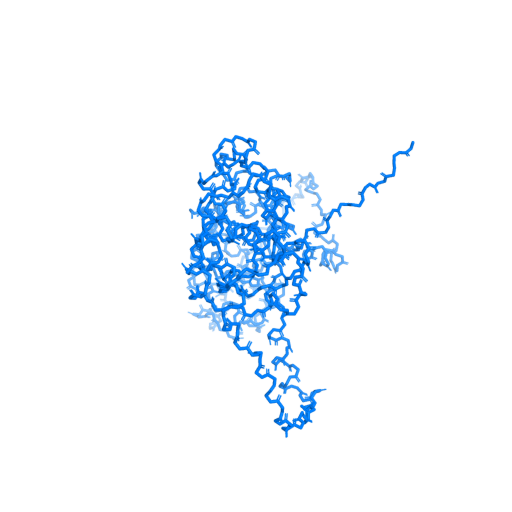 C CA . ALA A 1 212 ? 18.724 1.241 2.934 1.00 57.66 212 ALA A CA 1
ATOM 1564 C C . ALA A 1 212 ? 19.497 0.318 1.973 1.00 57.66 212 ALA A C 1
ATOM 1566 O O . ALA A 1 212 ? 20.726 0.247 2.057 1.00 57.66 212 ALA A O 1
ATOM 1567 N N . ALA A 1 213 ? 18.798 -0.301 1.013 1.00 53.44 213 ALA A N 1
ATOM 1568 C CA . ALA A 1 213 ? 19.408 -1.087 -0.059 1.00 53.44 213 ALA A CA 1
ATOM 1569 C C . ALA A 1 213 ? 20.275 -0.222 -0.997 1.00 53.44 213 ALA A C 1
ATOM 1571 O O . ALA A 1 213 ? 21.365 -0.640 -1.388 1.00 53.44 213 ALA A O 1
ATOM 1572 N N . TRP A 1 214 ? 19.846 1.007 -1.306 1.00 57.41 214 TRP A N 1
ATOM 1573 C CA . TRP A 1 214 ? 20.631 1.959 -2.100 1.00 57.41 214 TRP A CA 1
ATOM 1574 C C . TRP A 1 214 ? 21.860 2.480 -1.332 1.00 57.41 214 TRP A C 1
ATOM 1576 O O . TRP A 1 214 ? 22.970 2.451 -1.856 1.00 57.41 214 TRP A O 1
ATOM 1586 N N . ARG A 1 215 ? 21.716 2.871 -0.057 1.00 45.16 215 ARG A N 1
ATOM 1587 C CA . ARG A 1 215 ? 22.796 3.443 0.774 1.00 45.16 215 ARG A CA 1
ATOM 1588 C C . ARG A 1 215 ? 23.900 2.438 1.111 1.00 45.16 215 ARG A C 1
ATOM 1590 O O . ARG A 1 215 ? 25.070 2.808 1.093 1.00 45.16 215 ARG A O 1
ATOM 1597 N N . GLN A 1 216 ? 23.566 1.176 1.396 1.00 51.41 216 GLN A N 1
ATOM 1598 C CA . GLN A 1 216 ? 24.574 0.117 1.594 1.00 51.41 216 GLN A CA 1
ATOM 1599 C C . GLN A 1 216 ? 25.398 -0.163 0.327 1.00 51.41 216 GLN A C 1
ATOM 1601 O O . GLN A 1 216 ? 26.451 -0.797 0.397 1.00 51.41 216 GLN A O 1
ATOM 1606 N N . ARG A 1 217 ? 24.916 0.302 -0.828 1.00 49.84 217 ARG A N 1
ATOM 1607 C CA . ARG A 1 217 ? 25.530 0.099 -2.133 1.00 49.84 217 ARG A CA 1
ATOM 1608 C C . ARG A 1 217 ? 26.312 1.315 -2.623 1.00 49.84 217 ARG A C 1
ATOM 1610 O O . ARG A 1 217 ? 27.386 1.117 -3.181 1.00 49.84 217 ARG A O 1
ATOM 1617 N N . SER A 1 218 ? 25.853 2.542 -2.358 1.00 45.25 218 SER A N 1
ATOM 1618 C CA . SER A 1 218 ? 26.606 3.776 -2.654 1.00 45.25 218 SER A CA 1
ATOM 1619 C C . SER A 1 218 ? 27.986 3.814 -1.980 1.00 45.25 218 SER A C 1
ATOM 1621 O O . SER A 1 218 ? 28.878 4.517 -2.434 1.00 45.25 218 SER A O 1
ATOM 1623 N N . SER A 1 219 ? 28.192 3.044 -0.906 1.00 45.19 219 SER A N 1
ATOM 1624 C CA . SER A 1 219 ? 29.497 2.880 -0.255 1.00 45.19 219 SER A CA 1
ATOM 1625 C C . SER A 1 219 ? 30.435 1.885 -0.956 1.00 45.19 219 SER A C 1
ATOM 1627 O O . SER A 1 219 ? 31.620 1.853 -0.632 1.00 45.19 219 SER A O 1
ATOM 1629 N N . ARG A 1 220 ? 29.939 1.075 -1.905 1.00 47.62 220 ARG A N 1
ATOM 1630 C CA . ARG A 1 220 ? 30.731 0.099 -2.679 1.00 47.62 220 ARG A CA 1
ATOM 1631 C C . ARG A 1 220 ? 31.176 0.620 -4.051 1.00 47.62 220 ARG A C 1
ATOM 1633 O O . ARG A 1 220 ? 32.028 -0.013 -4.664 1.00 47.62 220 ARG A O 1
ATOM 1640 N N . ASP A 1 221 ? 30.645 1.755 -4.505 1.00 43.34 221 ASP A N 1
ATOM 1641 C CA . ASP A 1 221 ? 31.052 2.437 -5.739 1.00 43.34 221 ASP A CA 1
ATOM 1642 C C . ASP A 1 221 ? 30.801 3.960 -5.606 1.00 43.34 221 ASP A C 1
ATOM 1644 O O . ASP A 1 221 ? 29.646 4.385 -5.579 1.00 43.34 221 ASP A O 1
ATOM 1648 N N . PRO A 1 222 ? 31.842 4.803 -5.467 1.00 37.16 222 PRO A N 1
ATOM 1649 C CA . PRO A 1 222 ? 31.696 6.250 -5.256 1.00 37.16 222 PRO A CA 1
ATOM 1650 C C . PRO A 1 222 ? 31.283 7.058 -6.498 1.00 37.16 222 PRO A C 1
ATOM 1652 O O . PRO A 1 222 ? 31.055 8.261 -6.383 1.00 37.16 222 PRO A O 1
ATOM 1655 N N . SER A 1 223 ? 31.203 6.444 -7.684 1.00 49.28 223 SER A N 1
ATOM 1656 C CA . SER A 1 223 ? 30.917 7.155 -8.944 1.00 49.28 223 SER A CA 1
ATOM 1657 C C . SER A 1 223 ? 29.503 7.758 -9.027 1.00 49.28 223 SER A C 1
ATOM 1659 O O . SER A 1 223 ? 29.257 8.641 -9.845 1.00 49.28 223 SER A O 1
ATOM 1661 N N . TRP A 1 224 ? 28.597 7.340 -8.139 1.00 40.03 224 TRP A N 1
ATOM 1662 C CA . TRP A 1 224 ? 27.180 7.721 -8.114 1.00 40.03 224 TRP A CA 1
ATOM 1663 C C . TRP A 1 224 ? 26.899 9.133 -7.566 1.00 40.03 224 TRP A C 1
ATOM 1665 O O . TRP A 1 224 ? 25.801 9.644 -7.753 1.00 40.03 224 TRP A O 1
ATOM 1675 N N . TRP A 1 225 ? 27.869 9.772 -6.899 1.00 28.69 225 TRP A N 1
ATOM 1676 C CA . TRP A 1 225 ? 27.767 11.147 -6.375 1.00 28.69 225 TRP A CA 1
ATOM 1677 C C . TRP A 1 225 ? 28.627 12.123 -7.178 1.00 28.69 225 TRP A C 1
ATOM 1679 O O . TRP A 1 225 ? 29.434 12.867 -6.621 1.00 28.69 225 TRP A O 1
ATOM 1689 N N . GLN A 1 226 ? 28.473 12.145 -8.497 1.00 31.64 226 GLN A N 1
ATOM 1690 C CA . GLN A 1 226 ? 28.870 13.334 -9.242 1.00 31.64 226 GLN A CA 1
ATOM 1691 C C . GLN A 1 226 ? 27.626 14.218 -9.364 1.00 31.64 226 GLN A C 1
ATOM 1693 O O . GLN A 1 226 ? 26.728 13.872 -10.131 1.00 31.64 226 GLN A O 1
ATOM 1698 N N . PRO A 1 227 ? 27.529 15.340 -8.611 1.00 33.69 227 PRO A N 1
ATOM 1699 C CA . PRO A 1 227 ? 26.638 16.419 -9.022 1.00 33.69 227 PRO A CA 1
ATOM 1700 C C . PRO A 1 227 ? 26.995 16.720 -10.471 1.00 33.69 227 PRO A C 1
ATOM 1702 O O . PRO A 1 227 ? 28.191 16.700 -10.771 1.00 33.69 227 PRO A O 1
ATOM 1705 N N . GLU A 1 228 ? 26.007 16.959 -11.336 1.00 42.50 228 GLU A N 1
ATOM 1706 C CA . GLU A 1 228 ? 26.229 17.418 -12.709 1.00 42.50 228 GLU A CA 1
ATOM 1707 C C . GLU A 1 228 ? 27.258 18.553 -12.682 1.00 42.50 228 GLU A C 1
ATOM 1709 O O . GLU A 1 228 ? 26.947 19.713 -12.406 1.00 42.50 228 GLU A O 1
ATOM 1714 N N . GLN A 1 229 ? 28.529 18.207 -12.884 1.00 35.66 229 GLN A N 1
ATOM 1715 C CA . GLN A 1 229 ? 29.576 19.189 -13.011 1.00 35.66 229 GLN A CA 1
ATOM 1716 C C . GLN A 1 229 ? 29.291 19.812 -14.353 1.00 35.66 229 GLN A C 1
ATOM 1718 O O . GLN A 1 229 ? 29.374 19.139 -15.380 1.00 35.66 229 GLN A O 1
ATOM 1723 N N . THR A 1 230 ? 28.876 21.075 -14.287 1.00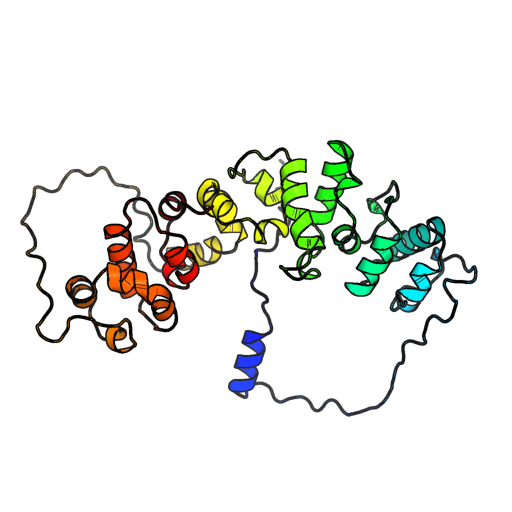 35.94 230 THR A N 1
ATOM 1724 C CA . THR A 1 230 ? 28.757 22.033 -15.373 1.00 35.94 230 THR A CA 1
ATOM 1725 C C . THR A 1 230 ? 29.511 21.531 -16.593 1.00 35.94 230 THR A C 1
ATOM 1727 O O . THR A 1 230 ? 30.744 21.524 -16.601 1.00 35.94 230 THR A O 1
ATOM 1730 N N . VAL A 1 231 ? 28.762 21.041 -17.583 1.00 37.88 231 VAL A N 1
ATOM 1731 C CA . VAL A 1 231 ? 29.298 20.490 -18.825 1.00 37.88 231 VAL A CA 1
ATOM 1732 C C . VAL A 1 231 ? 30.035 21.613 -19.551 1.00 37.88 231 VAL A C 1
ATOM 1734 O O . VAL A 1 231 ? 29.491 22.309 -20.404 1.00 37.88 231 VAL A O 1
ATOM 1737 N N . LEU A 1 232 ? 31.311 21.801 -19.226 1.00 34.66 232 LEU A N 1
ATOM 1738 C CA . LEU A 1 232 ? 32.268 22.319 -20.182 1.00 34.66 232 LEU A CA 1
ATOM 1739 C C . LEU A 1 232 ? 32.411 21.208 -21.211 1.00 34.66 232 LEU A C 1
ATOM 1741 O O . LEU A 1 232 ? 33.165 20.263 -20.992 1.00 34.66 232 LEU A O 1
ATOM 1745 N N . GLN A 1 233 ? 31.616 21.293 -22.284 1.00 35.97 233 GLN A N 1
ATOM 1746 C CA . GLN A 1 233 ? 31.662 20.358 -23.403 1.00 35.97 233 GLN A CA 1
ATOM 1747 C C . GLN A 1 233 ? 33.127 20.127 -23.797 1.00 35.97 233 GLN A C 1
ATOM 1749 O O . GLN A 1 233 ? 33.776 21.044 -24.319 1.00 35.97 233 GLN A O 1
ATOM 1754 N N . PRO A 1 234 ? 33.670 18.915 -23.591 1.00 35.41 234 PRO A N 1
ATOM 1755 C CA . PRO A 1 234 ? 34.907 18.543 -24.236 1.00 35.41 234 PRO A CA 1
ATOM 1756 C C . PRO A 1 234 ? 34.627 18.601 -25.733 1.00 35.41 234 PRO A C 1
ATOM 1758 O O . PRO A 1 234 ? 33.657 18.013 -26.215 1.00 35.41 234 PRO A O 1
ATOM 1761 N N . ARG A 1 235 ? 35.446 19.364 -26.459 1.00 41.28 235 ARG A N 1
ATOM 1762 C CA . ARG A 1 235 ? 35.356 19.502 -27.914 1.00 41.28 235 ARG A CA 1
ATOM 1763 C C . ARG A 1 235 ? 35.127 18.131 -28.553 1.00 41.28 235 ARG A C 1
ATOM 1765 O O . ARG A 1 235 ? 35.955 17.233 -28.401 1.00 41.28 235 ARG A O 1
ATOM 1772 N N . PHE A 1 236 ? 33.998 18.038 -29.255 1.00 46.12 236 PHE A N 1
ATOM 1773 C CA . PHE A 1 236 ? 33.543 16.949 -30.114 1.00 46.12 236 PHE A CA 1
ATOM 1774 C C . PHE A 1 236 ? 34.698 16.094 -30.652 1.00 46.12 236 PHE A C 1
ATOM 1776 O O . PHE A 1 236 ? 35.515 16.556 -31.454 1.00 46.12 236 PHE A O 1
ATOM 1783 N N . ARG A 1 237 ? 34.748 14.822 -30.245 1.00 40.25 237 ARG A N 1
ATOM 1784 C CA . ARG A 1 237 ? 35.605 13.818 -30.877 1.00 40.25 237 ARG A CA 1
ATOM 1785 C C . ARG A 1 237 ? 34.779 12.587 -31.248 1.00 40.25 237 ARG A C 1
ATOM 1787 O O . ARG A 1 237 ? 34.666 11.665 -30.457 1.00 40.25 237 ARG A O 1
ATOM 1794 N N . ARG A 1 238 ? 34.308 12.643 -32.501 1.00 42.44 238 ARG A N 1
ATOM 1795 C CA . ARG A 1 238 ? 33.845 11.584 -33.416 1.00 42.44 238 ARG A CA 1
ATOM 1796 C C . ARG A 1 238 ? 32.674 10.728 -32.944 1.00 42.44 238 ARG A C 1
ATOM 1798 O O . ARG A 1 238 ? 32.752 10.077 -31.911 1.00 42.44 238 ARG A O 1
ATOM 1805 N N . ASP A 1 239 ? 31.657 10.667 -33.798 1.00 43.59 239 ASP A N 1
ATOM 1806 C CA . ASP A 1 239 ? 30.687 9.581 -33.855 1.00 43.59 239 ASP A CA 1
ATOM 1807 C C . ASP A 1 239 ? 31.410 8.242 -33.668 1.00 43.59 239 ASP A C 1
ATOM 1809 O O . ASP A 1 239 ? 32.148 7.779 -34.542 1.00 43.59 239 ASP A O 1
ATOM 1813 N N . VAL A 1 240 ? 31.257 7.646 -32.485 1.00 51.28 240 VAL A N 1
ATOM 1814 C CA . VAL A 1 240 ? 31.572 6.236 -32.289 1.00 51.28 240 VAL A CA 1
ATOM 1815 C C . VAL A 1 240 ? 30.530 5.502 -33.112 1.00 51.28 240 VAL A C 1
ATOM 1817 O O . VAL A 1 240 ? 29.356 5.459 -32.753 1.00 51.28 240 VAL A O 1
ATOM 1820 N N . GLU A 1 241 ? 30.959 5.003 -34.263 1.00 54.84 241 GLU A N 1
ATOM 1821 C CA . GLU A 1 241 ? 30.197 4.108 -35.119 1.00 54.84 241 GLU A CA 1
ATOM 1822 C C . GLU A 1 241 ? 29.591 3.005 -34.234 1.00 54.84 241 GLU A C 1
ATOM 1824 O O . GLU A 1 241 ? 30.325 2.182 -33.674 1.00 54.84 241 GLU A O 1
ATOM 1829 N N . LYS A 1 242 ? 28.264 3.050 -34.008 1.00 65.50 242 LYS A N 1
ATOM 1830 C CA . LYS A 1 242 ? 27.553 2.049 -33.197 1.00 65.50 242 LYS A CA 1
ATOM 1831 C C . LYS A 1 242 ? 27.886 0.687 -33.799 1.00 65.50 242 LYS A C 1
ATOM 1833 O O . LYS A 1 242 ? 27.504 0.401 -34.932 1.00 65.50 242 LYS A O 1
ATOM 1838 N N . THR A 1 243 ? 28.652 -0.123 -33.070 1.00 76.44 243 THR A N 1
ATOM 1839 C CA . THR A 1 243 ? 29.147 -1.400 -33.584 1.00 76.44 243 THR A CA 1
ATOM 1840 C C . THR A 1 243 ? 27.941 -2.293 -33.878 1.00 76.44 243 THR A C 1
ATOM 1842 O O . THR A 1 243 ? 27.145 -2.535 -32.967 1.00 76.44 243 THR A O 1
ATOM 1845 N N . PRO A 1 244 ? 27.746 -2.751 -35.126 1.00 85.25 244 PRO A N 1
ATOM 1846 C CA . PRO A 1 244 ? 26.561 -3.519 -35.474 1.00 85.25 244 PRO A CA 1
ATOM 1847 C C . PRO A 1 244 ? 26.580 -4.878 -34.771 1.00 85.25 244 PRO A C 1
ATOM 1849 O O . PRO A 1 244 ? 27.644 -5.459 -34.537 1.00 85.25 244 PRO A O 1
ATOM 1852 N N . CYS A 1 245 ? 25.392 -5.401 -34.454 1.00 90.25 245 CYS A N 1
ATOM 1853 C CA . CYS A 1 245 ? 25.271 -6.723 -33.851 1.00 90.25 245 CYS A CA 1
ATOM 1854 C C . CYS A 1 245 ? 25.931 -7.787 -34.749 1.00 90.25 245 CYS A C 1
ATOM 1856 O O . CYS A 1 245 ? 25.591 -7.865 -35.936 1.00 90.25 245 CYS A O 1
ATOM 1858 N N . PRO A 1 246 ? 26.833 -8.629 -34.211 1.00 90.00 246 PRO A N 1
ATOM 1859 C CA . PRO A 1 246 ? 27.437 -9.706 -34.980 1.00 90.00 246 PRO A CA 1
ATOM 1860 C C . PRO A 1 246 ? 26.385 -10.654 -35.583 1.00 90.00 246 PRO A C 1
ATOM 1862 O O . PRO A 1 246 ? 25.365 -10.946 -34.943 1.00 90.00 246 PRO A O 1
ATOM 1865 N N . PRO A 1 247 ? 26.621 -11.187 -36.795 1.00 87.31 247 PRO A N 1
ATOM 1866 C CA . PRO A 1 247 ? 25.696 -12.117 -37.427 1.00 87.31 247 PRO A CA 1
ATOM 1867 C C . PRO A 1 247 ? 25.494 -13.355 -36.544 1.00 87.31 247 PRO A C 1
ATOM 1869 O O . PRO A 1 247 ? 26.447 -13.929 -36.023 1.00 87.31 247 PRO A O 1
ATOM 1872 N N . GLY A 1 248 ? 24.234 -13.750 -36.352 1.00 86.94 248 GLY A N 1
ATOM 1873 C CA . GLY A 1 248 ? 23.858 -14.887 -35.504 1.00 86.94 248 GLY A CA 1
ATOM 1874 C C . GLY A 1 248 ? 23.764 -14.591 -34.003 1.00 86.94 248 GLY A C 1
ATOM 1875 O O . GLY A 1 248 ? 23.287 -15.450 -33.272 1.00 86.94 248 GLY A O 1
ATOM 1876 N N . LYS A 1 249 ? 24.143 -13.389 -33.541 1.00 90.31 249 LYS A N 1
ATOM 1877 C CA . LYS A 1 249 ? 24.023 -12.977 -32.128 1.00 90.31 249 LYS A CA 1
ATOM 1878 C C . LYS A 1 249 ? 22.807 -12.102 -31.817 1.00 90.31 249 LYS A C 1
ATOM 1880 O O . LYS A 1 249 ? 22.649 -11.648 -30.692 1.00 90.31 249 LYS A O 1
ATOM 1885 N N . LYS A 1 250 ? 21.940 -11.830 -32.795 1.00 92.38 250 LYS A N 1
ATOM 1886 C CA . LYS A 1 250 ? 20.734 -11.029 -32.548 1.00 92.38 250 LYS A CA 1
ATOM 1887 C C . LYS A 1 250 ? 19.780 -11.802 -31.637 1.00 92.38 250 LYS A C 1
ATOM 1889 O O . LYS A 1 250 ? 19.323 -12.882 -32.018 1.00 92.38 250 LYS A O 1
ATOM 1894 N N . ALA A 1 251 ? 19.466 -11.233 -30.476 1.00 92.81 251 ALA A N 1
ATOM 1895 C CA . ALA A 1 251 ? 18.554 -11.846 -29.524 1.00 92.81 251 ALA A CA 1
ATOM 1896 C C . ALA A 1 251 ? 17.141 -11.902 -30.122 1.00 92.81 251 ALA A C 1
ATOM 1898 O O . ALA A 1 251 ? 16.642 -10.916 -30.668 1.00 92.81 251 ALA A O 1
ATOM 1899 N N . ARG A 1 252 ? 16.514 -13.076 -30.048 1.00 93.00 252 ARG A N 1
ATOM 1900 C CA . ARG A 1 252 ? 15.104 -13.286 -30.426 1.00 93.00 252 ARG A CA 1
ATOM 1901 C C . ARG A 1 252 ? 14.209 -13.481 -29.207 1.00 93.00 252 ARG A C 1
ATOM 1903 O O . ARG A 1 252 ? 12.998 -13.333 -29.315 1.00 93.00 252 ARG A O 1
ATOM 1910 N N . GLU A 1 253 ? 14.820 -13.810 -28.079 1.00 93.62 253 GLU A N 1
ATOM 1911 C CA . GLU A 1 253 ? 14.186 -14.104 -26.805 1.00 93.62 253 GLU A CA 1
ATOM 1912 C C . GLU A 1 253 ? 15.143 -13.683 -25.683 1.00 93.62 253 GLU A C 1
ATOM 1914 O O . GLU A 1 253 ? 16.364 -13.676 -25.868 1.00 93.62 253 GLU A O 1
ATOM 1919 N N . ILE A 1 254 ? 14.582 -13.283 -24.546 1.00 93.12 254 ILE A N 1
ATOM 1920 C CA . ILE A 1 254 ? 15.306 -13.001 -23.313 1.00 93.12 254 ILE A CA 1
ATOM 1921 C C . ILE A 1 254 ? 15.463 -14.325 -22.563 1.00 93.12 254 ILE A C 1
ATOM 1923 O O . ILE A 1 254 ? 14.513 -14.830 -21.961 1.00 93.12 254 ILE A O 1
ATOM 1927 N N . ASP A 1 255 ? 16.659 -14.904 -22.646 1.00 92.56 255 ASP A N 1
ATOM 1928 C CA . ASP A 1 255 ? 17.003 -16.192 -22.047 1.00 92.56 255 ASP A CA 1
ATOM 1929 C C . ASP A 1 255 ? 18.362 -16.152 -21.326 1.00 92.56 255 ASP A C 1
ATOM 1931 O O . ASP A 1 255 ? 19.093 -15.156 -21.344 1.00 92.56 255 ASP A O 1
ATOM 1935 N N . GLU A 1 256 ? 18.711 -17.263 -20.678 1.00 91.56 256 GLU A N 1
ATOM 1936 C CA . GLU A 1 256 ? 19.949 -17.397 -19.911 1.00 91.56 256 GLU A CA 1
ATOM 1937 C C . GLU A 1 256 ? 21.216 -17.243 -20.764 1.00 91.56 256 GLU A C 1
ATOM 1939 O O . GLU A 1 256 ? 22.272 -16.934 -20.220 1.00 91.56 256 GLU A O 1
ATOM 1944 N N . SER A 1 257 ? 21.157 -17.392 -22.093 1.00 92.00 257 SER A N 1
ATOM 1945 C CA . SER A 1 257 ? 22.341 -17.225 -22.947 1.00 92.00 257 SER A CA 1
ATOM 1946 C C . SER A 1 257 ? 22.864 -15.784 -22.939 1.00 92.00 257 SER A C 1
ATOM 1948 O O . SER A 1 257 ? 24.061 -15.550 -23.145 1.00 92.00 257 SER A O 1
ATOM 1950 N N . LEU A 1 258 ? 21.996 -14.815 -22.625 1.00 92.81 258 LEU A N 1
ATOM 1951 C CA . LEU A 1 258 ? 22.336 -13.397 -22.547 1.00 92.81 258 LEU A CA 1
ATOM 1952 C C . LEU A 1 258 ? 23.303 -13.069 -21.405 1.00 92.81 258 LEU A C 1
ATOM 1954 O O . LEU A 1 258 ? 23.987 -12.048 -21.472 1.00 92.81 258 LEU A O 1
ATOM 1958 N N . ILE A 1 259 ? 23.447 -13.938 -20.397 1.00 91.06 259 ILE A N 1
ATOM 1959 C CA . ILE A 1 259 ? 24.436 -13.729 -19.326 1.00 91.06 259 ILE A CA 1
ATOM 1960 C C . ILE A 1 259 ? 25.870 -13.712 -19.868 1.00 91.06 259 ILE A C 1
ATOM 1962 O O . ILE A 1 259 ? 26.737 -13.060 -19.289 1.00 91.06 259 ILE A O 1
ATOM 1966 N N . PHE A 1 260 ? 26.119 -14.389 -20.994 1.00 91.56 260 PHE A N 1
ATOM 1967 C CA . PHE A 1 260 ? 27.437 -14.472 -21.625 1.00 91.56 260 PHE A CA 1
ATOM 1968 C C . PHE A 1 260 ? 27.734 -13.302 -22.570 1.00 91.56 260 PHE A C 1
ATOM 1970 O O . PHE A 1 260 ? 28.855 -13.192 -23.072 1.00 91.56 260 PHE A O 1
ATOM 1977 N N . TYR A 1 261 ? 26.758 -12.425 -22.821 1.00 92.19 261 TYR A N 1
ATOM 1978 C CA . TYR A 1 261 ? 26.950 -11.257 -23.671 1.00 92.19 261 TYR A CA 1
ATOM 1979 C C . TYR A 1 261 ? 27.704 -10.174 -22.900 1.00 92.19 261 TYR A C 1
ATOM 1981 O O . TYR A 1 261 ? 27.374 -9.827 -21.760 1.00 92.19 261 TYR A O 1
ATOM 1989 N N . LYS A 1 262 ? 28.708 -9.585 -23.551 1.00 90.62 262 LYS A N 1
ATOM 1990 C CA . LYS A 1 262 ? 29.372 -8.377 -23.049 1.00 90.62 262 LYS A CA 1
ATOM 1991 C C . LYS A 1 262 ? 28.407 -7.189 -23.088 1.00 90.62 262 LYS A C 1
ATOM 1993 O O . LYS A 1 262 ? 27.465 -7.177 -23.874 1.00 90.62 262 LYS A O 1
ATOM 1998 N N . LYS A 1 263 ? 28.698 -6.134 -22.315 1.00 90.50 263 LYS A N 1
ATOM 1999 C CA . LYS A 1 263 ? 27.884 -4.899 -22.273 1.00 90.50 263 LYS A CA 1
ATOM 2000 C C . LYS A 1 263 ? 27.557 -4.356 -23.667 1.00 90.50 263 LYS A C 1
ATOM 2002 O O . LYS A 1 263 ? 26.404 -4.102 -23.978 1.00 90.50 263 LYS A O 1
ATOM 2007 N N . TRP A 1 264 ? 28.575 -4.240 -24.521 1.00 88.00 264 TRP A N 1
ATOM 2008 C CA . TRP A 1 264 ? 28.401 -3.743 -25.886 1.00 88.00 264 TRP A CA 1
ATOM 2009 C C . TRP A 1 264 ? 27.618 -4.718 -26.780 1.00 88.00 264 TRP A C 1
ATOM 2011 O O . TRP A 1 264 ? 26.935 -4.274 -27.693 1.00 88.00 264 TRP A O 1
ATOM 2021 N N . GLU A 1 265 ? 27.695 -6.032 -26.531 1.00 92.94 265 GLU A N 1
ATOM 2022 C CA . GLU A 1 265 ? 26.927 -7.029 -27.288 1.00 92.94 265 GLU A CA 1
ATOM 2023 C C . GLU A 1 265 ? 25.452 -6.960 -26.908 1.00 92.94 265 GLU A C 1
ATOM 2025 O O . GLU A 1 265 ? 24.606 -7.011 -27.791 1.00 92.94 265 GLU A O 1
ATOM 2030 N N . LEU A 1 266 ? 25.134 -6.787 -25.620 1.00 93.38 266 LEU A N 1
ATOM 2031 C CA . LEU A 1 266 ? 23.764 -6.508 -25.183 1.00 93.38 266 LEU A CA 1
ATOM 2032 C C . LEU A 1 266 ? 23.247 -5.212 -25.813 1.00 93.38 266 LEU A C 1
ATOM 2034 O O . LEU A 1 266 ? 22.143 -5.198 -26.354 1.00 93.38 266 LEU A O 1
ATOM 2038 N N . GLU A 1 267 ? 24.070 -4.160 -25.815 1.00 92.88 267 GLU A N 1
ATOM 2039 C CA . GLU A 1 267 ? 23.736 -2.878 -26.439 1.00 92.88 267 GLU A CA 1
ATOM 2040 C C . GLU A 1 267 ? 23.475 -3.018 -27.948 1.00 92.88 267 GLU A C 1
ATOM 2042 O O . GLU A 1 267 ? 22.522 -2.463 -28.484 1.00 92.88 267 GLU A O 1
ATOM 2047 N N . ALA A 1 268 ? 24.271 -3.810 -28.659 1.00 92.56 268 ALA A N 1
ATOM 2048 C CA . ALA A 1 268 ? 24.112 -3.968 -30.099 1.00 92.56 268 ALA A CA 1
ATOM 2049 C C . ALA A 1 268 ? 22.994 -4.953 -30.491 1.00 92.56 268 ALA A C 1
ATOM 2051 O O . ALA A 1 268 ? 22.352 -4.770 -31.526 1.00 92.56 268 ALA A O 1
ATOM 2052 N N . CYS A 1 269 ? 22.789 -6.024 -29.718 1.00 94.81 269 CYS A N 1
ATOM 2053 C CA . CYS A 1 269 ? 22.047 -7.209 -30.162 1.00 94.81 269 CYS A CA 1
ATOM 2054 C C . CYS A 1 269 ? 20.693 -7.440 -29.493 1.00 94.81 269 CYS A C 1
ATOM 2056 O O . CYS A 1 269 ? 19.919 -8.253 -30.010 1.00 94.81 269 CYS A O 1
ATOM 2058 N N . VAL A 1 270 ? 20.404 -6.772 -28.375 1.00 95.00 270 VAL A N 1
ATOM 2059 C CA . VAL A 1 270 ? 19.101 -6.861 -27.710 1.00 95.00 270 VAL A CA 1
ATOM 2060 C C . VAL A 1 270 ? 18.230 -5.702 -28.173 1.00 95.00 270 VAL A C 1
ATOM 2062 O O . VAL A 1 270 ? 18.579 -4.535 -28.013 1.00 95.00 270 VAL A O 1
ATOM 2065 N N . ASP A 1 271 ? 17.090 -6.032 -28.767 1.00 94.44 271 ASP A N 1
ATOM 2066 C CA . ASP A 1 271 ? 16.100 -5.040 -29.169 1.00 94.44 271 ASP A CA 1
ATOM 2067 C C . ASP A 1 271 ? 15.333 -4.514 -27.945 1.00 94.44 271 ASP A C 1
ATOM 2069 O O . ASP A 1 271 ? 14.952 -5.286 -27.061 1.00 94.44 271 ASP A O 1
ATOM 2073 N N . ALA A 1 272 ? 15.108 -3.199 -27.883 1.00 93.62 272 ALA A N 1
ATOM 2074 C CA . ALA A 1 272 ? 14.457 -2.578 -26.733 1.00 93.62 272 ALA A CA 1
ATOM 2075 C C . ALA A 1 272 ? 12.979 -2.986 -26.602 1.00 93.62 272 ALA A C 1
ATOM 2077 O O . ALA A 1 272 ? 12.495 -3.166 -25.485 1.00 93.62 272 ALA A O 1
ATOM 2078 N N . ALA A 1 273 ? 12.262 -3.179 -27.716 1.00 93.88 273 ALA A N 1
ATOM 2079 C CA . ALA A 1 273 ? 10.867 -3.609 -27.686 1.00 93.88 273 ALA A CA 1
ATOM 2080 C C . ALA A 1 273 ? 10.749 -5.082 -27.273 1.00 93.88 273 ALA A C 1
ATOM 2082 O O . ALA A 1 273 ? 9.866 -5.423 -26.488 1.00 93.88 273 ALA A O 1
ATOM 2083 N N . LEU A 1 274 ? 11.673 -5.939 -27.728 1.00 94.75 274 LEU A N 1
ATOM 2084 C CA . LEU A 1 274 ? 11.786 -7.319 -27.240 1.00 94.75 274 LEU A CA 1
ATOM 2085 C C . LEU A 1 274 ? 12.029 -7.356 -25.725 1.00 94.75 274 LEU A C 1
ATOM 2087 O O . LEU A 1 274 ? 11.338 -8.084 -25.014 1.00 94.75 274 LEU A O 1
ATOM 2091 N N . LEU A 1 275 ? 12.981 -6.554 -25.237 1.00 94.56 275 LEU A N 1
ATOM 2092 C CA . LEU A 1 275 ? 13.288 -6.440 -23.811 1.00 94.56 275 LEU A CA 1
ATOM 2093 C C . LEU A 1 275 ? 12.062 -5.990 -23.005 1.00 94.56 275 LEU A C 1
ATOM 2095 O O . LEU A 1 275 ? 11.747 -6.591 -21.983 1.00 94.56 275 LEU A O 1
ATOM 2099 N N . ALA A 1 276 ? 11.351 -4.963 -23.475 1.00 92.31 276 ALA A N 1
ATOM 2100 C CA . ALA A 1 276 ? 10.151 -4.466 -22.811 1.00 92.31 276 ALA A CA 1
ATOM 2101 C C . ALA A 1 276 ? 9.009 -5.495 -22.796 1.00 92.31 276 ALA A C 1
ATOM 2103 O O . ALA A 1 276 ? 8.291 -5.594 -21.804 1.00 92.31 276 ALA A O 1
ATOM 2104 N N . ALA A 1 277 ? 8.849 -6.265 -23.875 1.00 92.56 277 ALA A N 1
ATOM 2105 C CA . ALA A 1 277 ? 7.806 -7.280 -23.992 1.00 92.56 277 ALA A CA 1
ATOM 2106 C C . ALA A 1 277 ? 8.067 -8.531 -23.137 1.00 92.56 277 ALA A C 1
ATOM 2108 O O . ALA A 1 277 ? 7.116 -9.223 -22.789 1.00 92.56 277 ALA A O 1
ATOM 2109 N N . GLN A 1 278 ? 9.331 -8.827 -22.817 1.00 93.25 278 GLN A N 1
ATOM 2110 C CA . GLN A 1 278 ? 9.749 -10.021 -22.067 1.00 93.25 278 GLN A CA 1
ATOM 2111 C C . GLN A 1 278 ? 10.399 -9.665 -20.723 1.00 93.25 278 GLN A C 1
ATOM 2113 O O . GLN A 1 278 ? 11.330 -10.328 -20.255 1.00 93.25 278 GLN A O 1
ATOM 2118 N N . MET A 1 279 ? 9.925 -8.581 -20.105 1.00 90.81 279 MET A N 1
ATOM 2119 C CA . MET A 1 279 ? 10.467 -8.068 -18.847 1.00 90.81 279 MET A CA 1
ATOM 2120 C C . MET A 1 279 ? 10.308 -9.062 -17.687 1.00 90.81 279 MET A C 1
ATOM 2122 O O . MET A 1 279 ? 11.156 -9.133 -16.799 1.00 90.81 279 MET A O 1
ATOM 2126 N N . ASP A 1 280 ? 9.257 -9.880 -17.718 1.00 88.88 280 ASP A N 1
ATOM 2127 C CA . ASP A 1 280 ? 8.993 -10.958 -16.762 1.00 88.88 280 ASP A CA 1
ATOM 2128 C C . ASP A 1 280 ? 10.169 -11.943 -16.647 1.00 88.88 280 ASP A C 1
ATOM 2130 O O . ASP A 1 280 ? 10.487 -12.415 -15.553 1.00 88.88 280 ASP A O 1
ATOM 2134 N N . ARG A 1 281 ? 10.878 -12.183 -17.755 1.00 90.56 281 ARG A N 1
ATOM 2135 C CA . ARG A 1 281 ? 12.013 -13.113 -17.825 1.00 90.56 281 ARG A CA 1
ATOM 2136 C C . ARG A 1 281 ? 13.313 -12.526 -17.309 1.00 90.56 281 ARG A C 1
ATOM 2138 O O . ARG A 1 281 ? 14.156 -13.264 -16.804 1.00 90.56 281 ARG A O 1
ATOM 2145 N N . VAL A 1 282 ? 13.480 -11.207 -17.402 1.00 88.69 282 VAL A N 1
ATOM 2146 C CA . VAL A 1 282 ? 14.708 -10.513 -16.983 1.00 88.69 282 VAL A CA 1
ATOM 2147 C C . VAL A 1 282 ? 15.024 -10.806 -15.516 1.00 88.69 282 VAL A C 1
ATOM 2149 O O . VAL A 1 282 ? 16.184 -11.007 -15.168 1.00 88.69 282 VAL A O 1
ATOM 2152 N N . ASN A 1 283 ? 13.998 -10.908 -14.667 1.00 81.38 283 ASN A N 1
ATOM 2153 C CA . ASN A 1 283 ? 14.168 -11.192 -13.239 1.00 81.38 283 ASN A CA 1
ATOM 2154 C C . ASN A 1 283 ? 14.541 -12.641 -12.924 1.00 81.38 283 ASN A C 1
ATOM 2156 O O . ASN A 1 283 ? 15.062 -12.902 -11.842 1.00 81.38 283 ASN A O 1
ATOM 2160 N N . ALA A 1 284 ? 14.272 -13.576 -13.836 1.00 85.81 284 ALA A N 1
ATOM 2161 C CA . ALA A 1 284 ? 14.660 -14.974 -13.676 1.00 85.81 284 ALA A CA 1
ATOM 2162 C C . ALA A 1 284 ? 16.137 -15.207 -14.030 1.00 85.81 284 ALA A C 1
ATOM 2164 O O . ALA A 1 284 ? 16.710 -16.227 -13.653 1.00 85.81 284 ALA A O 1
ATOM 2165 N N . ILE A 1 285 ? 16.761 -14.261 -14.737 1.00 87.50 285 ILE A N 1
ATOM 2166 C CA . ILE A 1 285 ? 18.127 -14.384 -15.234 1.00 87.50 285 ILE A CA 1
ATOM 2167 C C . ILE A 1 285 ? 19.079 -13.621 -14.301 1.00 87.50 285 ILE A C 1
ATOM 2169 O O . ILE A 1 285 ? 18.849 -12.444 -14.006 1.00 87.50 285 ILE A O 1
ATOM 2173 N N . PRO A 1 286 ? 20.188 -14.237 -13.854 1.00 86.81 286 PRO A N 1
ATOM 2174 C CA . PRO A 1 286 ? 21.142 -13.606 -12.946 1.00 86.81 286 PRO A CA 1
ATOM 2175 C C . PRO A 1 286 ? 22.074 -12.635 -13.690 1.00 86.81 286 PRO A C 1
ATOM 2177 O O . PRO A 1 286 ? 23.290 -12.829 -13.743 1.00 86.81 286 PRO A O 1
ATOM 2180 N N . PHE A 1 287 ? 21.513 -11.578 -14.279 1.00 87.38 287 PHE A N 1
ATOM 2181 C CA . PHE A 1 287 ? 22.301 -10.530 -14.918 1.00 87.38 287 PHE A CA 1
ATOM 2182 C C . PHE A 1 287 ? 23.223 -9.841 -13.915 1.00 87.38 287 PHE A C 1
ATOM 2184 O O . PHE A 1 287 ? 22.859 -9.534 -12.776 1.00 87.38 287 PHE A O 1
ATOM 2191 N N . THR A 1 288 ? 24.432 -9.533 -14.371 1.00 86.62 288 THR A N 1
ATOM 2192 C CA . THR A 1 288 ? 25.335 -8.676 -13.609 1.00 86.62 288 THR A CA 1
ATOM 2193 C C . THR A 1 288 ? 24.783 -7.257 -13.541 1.00 86.62 288 THR A C 1
ATOM 2195 O O . THR A 1 288 ? 24.032 -6.801 -14.402 1.00 86.62 288 THR A O 1
ATOM 2198 N N . TYR A 1 289 ? 25.219 -6.504 -12.537 1.00 83.38 289 TYR A N 1
ATOM 2199 C CA . TYR A 1 289 ? 24.786 -5.120 -12.383 1.00 83.38 289 TYR A CA 1
ATOM 2200 C C . TYR A 1 289 ? 25.126 -4.229 -13.565 1.00 83.38 289 TYR A C 1
ATOM 2202 O O . TYR A 1 289 ? 24.372 -3.305 -13.840 1.00 83.38 289 TYR A O 1
ATOM 2210 N N . GLU A 1 290 ? 26.232 -4.510 -14.241 1.00 85.38 290 GLU A N 1
ATOM 2211 C CA . GLU A 1 290 ? 26.648 -3.747 -15.406 1.00 85.38 290 GLU A CA 1
ATOM 2212 C C . GLU A 1 290 ? 25.821 -4.096 -16.648 1.00 85.38 290 GLU A C 1
ATOM 2214 O O . GLU A 1 290 ? 25.602 -3.245 -17.502 1.00 85.38 290 GLU A O 1
ATOM 2219 N N . GLN A 1 291 ? 25.353 -5.343 -16.757 1.00 89.25 291 GLN A N 1
ATOM 2220 C CA . GLN A 1 291 ? 24.406 -5.744 -17.798 1.00 89.25 291 GLN A CA 1
ATOM 2221 C C . GLN A 1 291 ? 23.033 -5.118 -17.535 1.00 89.25 291 GLN A C 1
ATOM 2223 O O . GLN A 1 291 ? 22.423 -4.603 -18.465 1.00 89.25 291 GLN A O 1
ATOM 2228 N N . LEU A 1 292 ? 22.585 -5.068 -16.274 1.00 90.56 292 LEU A N 1
ATOM 2229 C CA . LEU A 1 292 ? 21.355 -4.366 -15.895 1.00 90.56 292 LEU A CA 1
ATOM 2230 C C . LEU A 1 292 ? 21.400 -2.868 -16.246 1.00 90.56 292 LEU A C 1
ATOM 2232 O O . LEU A 1 292 ? 20.370 -2.324 -16.625 1.00 90.56 292 LEU A O 1
ATOM 2236 N N . ASP A 1 293 ? 22.564 -2.210 -16.178 1.00 89.56 293 ASP A N 1
ATOM 2237 C CA . ASP A 1 293 ? 22.705 -0.808 -16.613 1.00 89.56 293 ASP A CA 1
ATOM 2238 C C . ASP A 1 293 ? 22.448 -0.644 -18.118 1.00 89.56 293 ASP A C 1
ATOM 2240 O O . ASP A 1 293 ? 21.770 0.293 -18.532 1.00 89.56 293 ASP A O 1
ATOM 2244 N N . VAL A 1 294 ? 22.924 -1.591 -18.933 1.00 93.25 294 VAL A N 1
ATOM 2245 C CA . VAL A 1 294 ? 22.654 -1.620 -20.380 1.00 93.25 294 VAL A CA 1
ATOM 2246 C C . VAL A 1 294 ? 21.168 -1.860 -20.649 1.00 93.25 294 VAL A C 1
ATOM 2248 O O . VAL A 1 294 ? 20.559 -1.152 -21.445 1.00 93.25 294 VAL A O 1
ATOM 2251 N N . LEU A 1 295 ? 20.552 -2.823 -19.956 1.00 93.06 295 LEU A N 1
ATOM 2252 C CA . LEU A 1 295 ? 19.120 -3.100 -20.109 1.00 93.06 295 LEU A CA 1
ATOM 2253 C C . LEU A 1 295 ? 18.264 -1.895 -19.694 1.00 93.06 295 LEU A C 1
ATOM 2255 O O . LEU A 1 295 ? 17.321 -1.548 -20.402 1.00 93.06 295 LEU A O 1
ATOM 2259 N N . LYS A 1 296 ? 18.620 -1.217 -18.595 1.00 93.69 296 LYS A N 1
ATOM 2260 C CA . LYS A 1 296 ? 17.971 0.032 -18.180 1.00 93.69 296 LYS A CA 1
ATOM 2261 C C . LYS A 1 296 ? 18.093 1.094 -19.272 1.00 93.69 296 LYS A C 1
ATOM 2263 O O . LYS A 1 296 ? 17.082 1.662 -19.667 1.00 93.69 296 LYS A O 1
ATOM 2268 N N . HIS A 1 297 ? 19.299 1.319 -19.796 1.00 93.44 297 HIS A N 1
ATOM 2269 C CA . HIS A 1 297 ? 19.533 2.310 -20.846 1.00 93.44 297 HIS A CA 1
ATOM 2270 C C . HIS A 1 297 ? 18.645 2.070 -22.074 1.00 93.44 297 HIS A C 1
ATOM 2272 O O . HIS A 1 297 ? 18.012 3.000 -22.564 1.00 93.44 297 HIS A O 1
ATOM 2278 N N . LYS A 1 298 ? 18.506 0.814 -22.511 1.00 94.31 298 LYS A N 1
ATOM 2279 C CA . LYS A 1 298 ? 17.603 0.453 -23.614 1.00 94.31 298 LYS A CA 1
ATOM 2280 C C . LYS A 1 298 ? 16.140 0.777 -23.343 1.00 94.31 298 LYS A C 1
ATOM 2282 O O . LYS A 1 298 ? 15.426 1.202 -24.249 1.00 94.31 298 LYS A O 1
ATOM 2287 N N . LEU A 1 299 ? 15.677 0.556 -22.117 1.00 94.00 299 LEU A N 1
ATOM 2288 C CA . LEU A 1 299 ? 14.314 0.920 -21.737 1.00 94.00 299 LEU A CA 1
ATOM 2289 C C . LEU A 1 299 ? 14.133 2.429 -21.664 1.00 94.00 299 LEU A C 1
ATOM 2291 O O . LEU A 1 299 ? 13.082 2.914 -22.064 1.00 94.00 299 LEU A O 1
ATOM 2295 N N . ASP A 1 300 ? 15.143 3.164 -21.202 1.00 93.44 300 ASP A N 1
ATOM 2296 C CA . ASP A 1 300 ? 15.124 4.626 -21.184 1.00 93.44 300 ASP A CA 1
ATOM 2297 C C . ASP A 1 300 ? 15.071 5.200 -22.612 1.00 93.44 300 ASP A C 1
ATOM 2299 O O . ASP A 1 300 ? 14.346 6.164 -22.856 1.00 93.44 300 ASP A O 1
ATOM 2303 N N . GLU A 1 301 ? 15.782 4.589 -23.571 1.00 92.19 301 GLU A N 1
ATOM 2304 C CA . GLU A 1 301 ? 15.705 4.950 -24.995 1.00 92.19 301 GLU A CA 1
ATOM 2305 C C . GLU A 1 301 ? 14.306 4.695 -25.580 1.00 92.19 301 GLU A C 1
ATOM 2307 O O . GLU A 1 301 ? 13.798 5.510 -26.353 1.00 92.19 301 GLU A O 1
ATOM 2312 N N . LEU A 1 302 ? 13.670 3.576 -25.214 1.00 94.00 302 LEU A N 1
ATOM 2313 C CA . LEU A 1 302 ? 12.330 3.224 -25.692 1.00 94.00 302 LEU A CA 1
ATOM 2314 C C . LEU A 1 302 ? 11.225 4.060 -25.028 1.00 94.00 302 LEU A C 1
ATOM 2316 O O . LEU A 1 302 ? 10.237 4.407 -25.675 1.00 94.00 302 LEU A O 1
ATOM 2320 N N . TYR A 1 303 ? 11.393 4.386 -23.747 1.00 93.19 303 TYR A N 1
ATOM 2321 C CA . TYR A 1 303 ? 10.407 5.059 -22.904 1.00 93.19 303 TYR A CA 1
ATOM 2322 C C . TYR A 1 303 ? 10.977 6.343 -22.279 1.00 93.19 303 TYR A C 1
ATOM 2324 O O . TYR A 1 303 ? 11.073 6.456 -21.052 1.00 93.19 303 TYR A O 1
ATOM 2332 N N . PRO A 1 304 ? 11.298 7.367 -23.092 1.00 90.81 304 PRO A N 1
ATOM 2333 C CA . PRO A 1 304 ? 11.914 8.601 -22.600 1.00 90.81 304 PRO A CA 1
ATOM 2334 C C . PRO A 1 304 ? 11.008 9.386 -21.640 1.00 90.81 304 PRO A C 1
ATOM 2336 O O . PRO A 1 304 ? 11.490 10.182 -20.837 1.00 90.81 304 PRO A O 1
ATOM 2339 N N . GLN A 1 305 ? 9.694 9.159 -21.719 1.00 88.25 305 GLN A N 1
ATOM 2340 C CA . GLN A 1 305 ? 8.681 9.800 -20.878 1.00 88.25 305 GLN A CA 1
ATOM 2341 C C . GLN A 1 305 ? 8.298 8.967 -19.649 1.00 88.25 305 GLN A C 1
ATOM 2343 O O . GLN A 1 305 ? 7.343 9.320 -18.973 1.00 88.25 305 GLN A O 1
ATOM 2348 N N . GLY A 1 306 ? 9.021 7.882 -19.352 1.00 89.12 306 GLY A N 1
ATOM 2349 C CA . GLY A 1 306 ? 8.722 6.984 -18.238 1.00 89.12 306 GLY A CA 1
ATOM 2350 C C . GLY A 1 306 ? 8.034 5.691 -18.665 1.00 89.12 306 GLY A C 1
ATOM 2351 O O . GLY A 1 306 ? 7.468 5.577 -19.752 1.00 89.12 306 GLY A O 1
ATOM 2352 N N . TYR A 1 307 ? 8.143 4.680 -17.806 1.00 90.88 307 TYR A N 1
ATOM 2353 C CA . TYR A 1 307 ? 7.780 3.311 -18.154 1.00 90.88 307 TYR A CA 1
ATOM 2354 C C . TYR A 1 307 ? 6.269 3.071 -18.051 1.00 90.88 307 TYR A C 1
ATOM 2356 O O . TYR A 1 307 ? 5.624 3.616 -17.152 1.00 90.88 307 TYR A O 1
ATOM 2364 N N . PRO A 1 308 ? 5.694 2.232 -18.931 1.00 90.06 308 PRO A N 1
ATOM 2365 C CA . PRO A 1 308 ? 4.315 1.788 -18.785 1.00 90.06 308 PRO A CA 1
ATOM 2366 C C . PRO A 1 308 ? 4.173 0.819 -17.604 1.00 90.06 308 PRO A C 1
ATOM 2368 O O . PRO A 1 308 ? 5.122 0.120 -17.236 1.00 90.06 308 PRO A O 1
ATOM 2371 N N . GLU A 1 309 ? 2.963 0.718 -17.051 1.00 86.25 309 GLU A N 1
ATOM 2372 C CA . GLU A 1 309 ? 2.671 -0.141 -15.894 1.00 86.25 309 GLU A CA 1
ATOM 2373 C C . GLU A 1 309 ? 3.080 -1.608 -16.118 1.00 86.25 309 GLU A C 1
ATOM 2375 O O . GLU A 1 309 ? 3.642 -2.238 -15.222 1.00 86.25 309 GLU A O 1
ATOM 2380 N N . SER A 1 310 ? 2.902 -2.126 -17.339 1.00 86.38 310 SER A N 1
ATOM 2381 C CA . SER A 1 310 ? 3.312 -3.485 -17.718 1.00 86.38 310 SER A CA 1
ATOM 2382 C C . SER A 1 310 ? 4.807 -3.741 -17.523 1.00 86.38 310 SER A C 1
ATOM 2384 O O . SER A 1 310 ? 5.191 -4.845 -17.151 1.00 86.38 310 SER A O 1
ATOM 2386 N N . VAL A 1 311 ? 5.658 -2.734 -17.726 1.00 90.00 311 VAL A N 1
ATOM 2387 C CA . VAL A 1 311 ? 7.099 -2.834 -17.470 1.00 90.00 311 VAL A CA 1
ATOM 2388 C C . VAL A 1 311 ? 7.378 -2.679 -15.978 1.00 90.00 311 VAL A C 1
ATOM 2390 O O . VAL A 1 311 ? 8.140 -3.463 -15.418 1.00 90.00 311 VAL A O 1
ATOM 2393 N N . ILE A 1 312 ? 6.729 -1.711 -15.322 1.00 88.44 312 ILE A N 1
ATOM 2394 C CA . ILE A 1 312 ? 6.924 -1.401 -13.895 1.00 88.44 312 ILE A CA 1
ATOM 2395 C C . ILE A 1 312 ? 6.644 -2.623 -13.015 1.00 88.44 312 ILE A C 1
ATOM 2397 O O . ILE A 1 312 ? 7.461 -2.957 -12.155 1.00 88.44 312 ILE A O 1
ATOM 2401 N N . GLN A 1 313 ? 5.537 -3.327 -13.268 1.00 86.19 313 GLN A N 1
ATOM 2402 C CA . GLN A 1 313 ? 5.149 -4.537 -12.534 1.00 86.19 313 GLN A CA 1
ATOM 2403 C C . GLN A 1 313 ? 6.205 -5.654 -12.618 1.00 86.19 313 GLN A C 1
ATOM 2405 O O . GLN A 1 313 ? 6.297 -6.484 -11.715 1.00 86.19 313 GLN A O 1
ATOM 2410 N N . HIS A 1 314 ? 7.036 -5.644 -13.663 1.00 88.44 314 HIS A N 1
ATOM 2411 C CA . HIS A 1 314 ? 8.056 -6.654 -13.926 1.00 88.44 314 HIS A CA 1
ATOM 2412 C C . HIS A 1 314 ? 9.486 -6.123 -13.768 1.00 88.44 314 HIS A C 1
ATOM 2414 O O . HIS A 1 314 ? 10.427 -6.810 -14.145 1.00 88.44 314 HIS A O 1
ATOM 2420 N N . LEU A 1 315 ? 9.704 -4.941 -13.180 1.00 87.25 315 LEU A N 1
ATOM 2421 C CA . LEU A 1 315 ? 11.064 -4.411 -13.019 1.00 87.25 315 LEU A CA 1
ATOM 2422 C C . LEU A 1 315 ? 11.953 -5.290 -12.138 1.00 87.25 315 LEU A C 1
ATOM 2424 O O . LEU A 1 315 ? 13.152 -5.355 -12.381 1.00 87.25 315 LEU A O 1
ATOM 2428 N N . GLY A 1 316 ? 11.388 -5.921 -11.103 1.00 83.69 316 GLY A N 1
ATOM 2429 C CA . GLY A 1 316 ? 12.099 -6.777 -10.146 1.00 83.69 316 GLY A CA 1
ATOM 2430 C C . GLY A 1 316 ? 13.487 -6.254 -9.759 1.00 83.69 316 GLY A C 1
ATOM 2431 O O . GLY A 1 316 ? 13.597 -5.236 -9.079 1.00 83.69 316 GLY A O 1
ATOM 2432 N N . HIS A 1 317 ? 14.562 -6.927 -10.177 1.00 78.50 317 HIS A N 1
ATOM 2433 C CA . HIS A 1 317 ? 15.933 -6.509 -9.846 1.00 78.50 317 HIS A CA 1
ATOM 2434 C C . HIS A 1 317 ? 16.373 -5.220 -10.550 1.00 78.50 317 HIS A C 1
ATOM 2436 O O . HIS A 1 317 ? 17.192 -4.476 -10.005 1.00 78.50 317 HIS A O 1
ATOM 2442 N N . LEU A 1 318 ? 15.808 -4.921 -11.720 1.00 84.56 318 LEU A N 1
ATOM 2443 C CA . LEU A 1 318 ? 16.061 -3.687 -12.457 1.00 84.56 318 LEU A CA 1
ATOM 2444 C C . LEU A 1 318 ? 15.534 -2.456 -11.709 1.00 84.56 318 LEU A C 1
ATOM 2446 O O . LEU A 1 318 ? 16.095 -1.374 -11.852 1.00 84.56 318 LEU A O 1
ATOM 2450 N N . PHE A 1 319 ? 14.537 -2.618 -10.830 1.00 85.44 319 PHE A N 1
ATOM 2451 C CA . PHE A 1 319 ? 14.055 -1.541 -9.958 1.00 85.44 319 PHE A CA 1
ATOM 2452 C C . PHE A 1 319 ? 15.186 -0.927 -9.112 1.00 85.44 319 PHE A C 1
ATOM 2454 O O . PHE A 1 319 ? 15.200 0.273 -8.851 1.00 85.44 319 PHE A O 1
ATOM 2461 N N . LEU A 1 320 ? 16.197 -1.723 -8.742 1.00 76.75 320 LEU A N 1
ATOM 2462 C CA . LEU A 1 320 ? 17.364 -1.255 -7.984 1.00 76.75 320 LEU A CA 1
ATOM 2463 C C . LEU A 1 320 ? 18.264 -0.287 -8.768 1.00 76.75 320 LEU A C 1
ATOM 2465 O O . LEU A 1 320 ? 19.180 0.284 -8.179 1.00 76.75 320 LEU A O 1
ATOM 2469 N N . LYS A 1 321 ? 18.042 -0.139 -10.077 1.00 82.19 321 LYS A N 1
ATOM 2470 C CA . LYS A 1 321 ? 18.761 0.787 -10.958 1.00 82.19 321 LYS A CA 1
ATOM 2471 C C . LYS A 1 321 ? 18.000 2.089 -11.220 1.00 82.19 321 LYS A C 1
ATOM 2473 O O . LYS A 1 321 ? 18.527 2.948 -11.918 1.00 82.19 321 LYS A O 1
ATOM 2478 N N . MET A 1 322 ? 16.788 2.236 -10.689 1.00 83.88 322 MET A N 1
ATOM 2479 C CA . MET A 1 322 ? 15.948 3.417 -10.900 1.00 83.88 322 MET A CA 1
ATOM 2480 C C . MET A 1 322 ? 16.292 4.512 -9.897 1.00 83.88 322 MET A C 1
ATOM 2482 O O . MET A 1 322 ? 16.495 4.222 -8.719 1.00 83.88 322 MET A O 1
ATOM 2486 N N . SER A 1 323 ? 16.324 5.765 -10.347 1.00 81.88 323 SER A N 1
ATOM 2487 C CA . SER A 1 323 ? 16.412 6.923 -9.455 1.00 81.88 323 SER A CA 1
ATOM 2488 C C . SER A 1 323 ? 15.016 7.477 -9.112 1.00 81.88 323 SER A C 1
ATOM 2490 O O . SER A 1 323 ? 14.040 7.155 -9.798 1.00 81.88 323 SER A O 1
ATOM 2492 N N . PRO A 1 324 ? 14.875 8.326 -8.075 1.00 77.75 324 PRO A N 1
ATOM 2493 C CA . PRO A 1 324 ? 13.626 9.050 -7.822 1.00 77.75 324 PRO A CA 1
ATOM 2494 C C . PRO A 1 324 ? 13.138 9.853 -9.039 1.00 77.75 324 PRO A C 1
ATOM 2496 O O . PRO A 1 324 ? 11.938 9.934 -9.285 1.00 77.75 324 PRO A O 1
ATOM 2499 N N . GLU A 1 325 ? 14.054 10.414 -9.830 1.00 81.81 325 GLU A N 1
ATOM 2500 C CA . GLU A 1 325 ? 13.753 11.162 -11.055 1.00 81.81 325 GLU A CA 1
ATOM 2501 C C . GLU A 1 325 ? 13.210 10.259 -12.164 1.00 81.81 325 GLU A C 1
ATOM 2503 O O . GLU A 1 325 ? 12.336 10.682 -12.916 1.00 81.81 325 GLU A O 1
ATOM 2508 N N . ASP A 1 326 ? 13.692 9.019 -12.265 1.00 86.38 326 ASP A N 1
ATOM 2509 C CA . ASP A 1 326 ? 13.134 8.035 -13.193 1.00 86.38 326 ASP A CA 1
ATOM 2510 C C . ASP A 1 326 ? 11.722 7.625 -12.780 1.00 86.38 326 ASP A C 1
ATOM 2512 O O . ASP A 1 326 ? 10.817 7.602 -13.612 1.00 86.38 326 ASP A O 1
ATOM 2516 N N . ILE A 1 327 ? 11.525 7.373 -11.484 1.00 85.94 327 ILE A N 1
ATOM 2517 C CA . ILE A 1 327 ? 10.242 6.965 -10.901 1.00 85.94 327 ILE A CA 1
ATOM 2518 C C . ILE A 1 327 ? 9.175 8.058 -11.073 1.00 85.94 327 ILE A C 1
ATOM 2520 O O . ILE A 1 327 ? 8.023 7.750 -11.369 1.00 85.94 327 ILE A O 1
ATOM 2524 N N . ARG A 1 328 ? 9.553 9.339 -10.982 1.00 83.50 328 ARG A N 1
ATOM 2525 C CA . ARG A 1 328 ? 8.652 10.484 -11.222 1.00 83.50 328 ARG A CA 1
ATOM 2526 C C . ARG A 1 328 ? 8.093 10.562 -12.639 1.00 83.50 328 ARG A C 1
ATOM 2528 O O . ARG A 1 328 ? 7.051 11.177 -12.839 1.00 83.50 328 ARG A O 1
ATOM 2535 N N . LYS A 1 329 ? 8.779 9.982 -13.625 1.00 88.94 329 LYS A N 1
ATOM 2536 C CA . LYS A 1 329 ? 8.305 9.961 -15.017 1.00 88.94 329 LYS A CA 1
ATOM 2537 C C . LYS A 1 329 ? 7.209 8.912 -15.221 1.00 88.94 329 LYS A C 1
ATOM 2539 O O . LYS A 1 329 ? 6.531 8.924 -16.238 1.00 88.94 329 LYS A O 1
ATOM 2544 N N . TRP A 1 330 ? 7.050 7.965 -14.298 1.00 87.94 330 TRP A N 1
ATOM 2545 C CA . TRP A 1 330 ? 6.130 6.850 -14.480 1.00 87.94 330 TRP A CA 1
ATOM 2546 C C . TRP A 1 330 ? 4.679 7.308 -14.410 1.00 87.94 330 TRP A C 1
ATOM 2548 O O . TRP A 1 330 ? 4.246 7.914 -13.432 1.00 87.94 330 TRP A O 1
ATOM 2558 N N . ASN A 1 331 ? 3.909 6.955 -15.434 1.00 72.88 331 ASN A N 1
ATOM 2559 C CA . ASN A 1 331 ? 2.478 7.202 -15.460 1.00 72.88 331 ASN A CA 1
ATOM 2560 C C . ASN A 1 331 ? 1.746 5.984 -14.883 1.00 72.88 331 ASN A C 1
ATOM 2562 O O . ASN A 1 331 ? 1.328 5.093 -15.624 1.00 72.88 331 ASN A O 1
ATOM 2566 N N . VAL A 1 332 ? 1.673 5.917 -13.552 1.00 76.44 332 VAL A N 1
ATOM 2567 C CA . VAL A 1 332 ? 0.969 4.854 -12.820 1.00 76.44 332 VAL A CA 1
ATOM 2568 C C . VAL A 1 332 ? -0.353 5.417 -12.316 1.00 76.44 332 VAL A C 1
ATOM 2570 O O . VAL A 1 332 ? -0.350 6.370 -11.541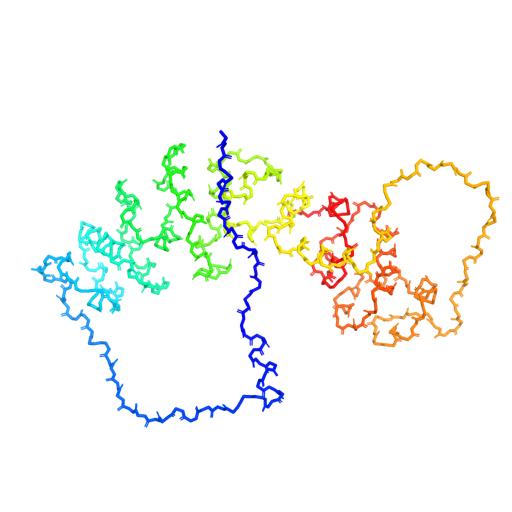 1.00 76.44 332 VAL A O 1
ATOM 2573 N N . THR A 1 333 ? -1.470 4.849 -12.766 1.00 60.97 333 THR A N 1
ATOM 2574 C CA . THR A 1 333 ? -2.827 5.227 -12.331 1.00 60.97 333 THR A CA 1
ATOM 2575 C C . THR A 1 333 ? -3.199 4.579 -10.999 1.00 60.97 333 THR A C 1
ATOM 2577 O O . THR A 1 333 ? -2.983 3.357 -10.875 1.00 60.97 333 THR A O 1
#

Sequence (333 aa):
MALPTARPLLGSCGTPALGSLLFLLFSLGWVQPSRALAGETGQEAAPLDGVLANPPNISSLSPRQLLGFPCEEVSGLSTERVQELAVALGQKNVKLSAEQLRCLAHRLSEPPGDLDALPLDLLLFLNPDAFSGPQACTRFFSRVTKANVDLLPRGAPERQRLLPAALDCWGVRGSLLSEADVQALGGLACDLPGRFVAESAEVVLPRLGIVAAWRQRSSRDPSWWQPEQTVLQPRFRRDVEKTPCPPGKKAREIDESLIFYKKWELEACVDAALLAAQMDRVNAIPFTYEQLDVLKHKLDELYPQGYPESVIQHLGHLFLKMSPEDIRKWNVT

Radius of gyration: 27.32 Å; Cα contacts (8 Å, |Δi|>4): 331; chains: 1; bounding box: 60×59×76 Å

InterPro domains:
  IPR010335 Mesothelin [PF06060] (1-208)
  IPR010335 Mesothelin [PF06060] (209-333)
  IPR026664 Stereocilin-related [PTHR23412] (51-202)

Solvent-accessible surface area (backbone atoms only — not comparable to full-atom values): 20228 Å² total; per-residue (Å²): 134,84,76,84,76,81,74,78,84,71,75,50,50,66,69,87,82,58,63,68,62,51,54,53,40,58,74,68,65,79,58,78,80,75,82,72,73,90,68,89,68,82,75,66,74,71,73,68,81,50,63,85,79,46,92,65,68,65,76,76,57,52,64,72,78,70,52,76,67,58,58,69,63,61,70,72,50,54,61,69,58,50,49,52,48,43,34,40,38,22,75,60,67,55,84,74,54,64,66,52,32,42,48,54,24,67,65,40,71,72,69,67,94,62,66,83,42,38,44,48,64,37,55,55,50,44,67,70,80,74,34,67,57,70,67,47,27,50,55,50,44,69,42,42,33,74,25,66,59,80,69,43,55,87,86,32,71,53,50,62,50,49,48,61,53,50,39,57,60,73,64,60,66,86,45,65,59,51,64,65,52,49,58,56,36,34,62,51,51,68,71,59,56,62,36,33,46,19,66,17,24,84,52,43,37,55,44,53,40,50,45,59,62,48,54,72,44,51,78,77,47,73,79,81,76,63,73,86,68,76,81,73,74,73,78,87,78,72,88,73,74,78,65,73,49,58,90,92,58,60,54,90,70,80,54,73,73,60,67,78,48,51,60,68,50,46,64,42,17,50,50,46,67,59,49,57,75,41,27,70,44,56,61,76,39,89,61,51,74,68,48,46,51,45,54,48,50,37,45,43,72,73,30,78,72,31,53,53,58,82,42,60,81,30,32,67,70,58,51,79,73,60,48,56,73,54,40,48,37,34,70,46,129

Nearest PDB structures (foldseek):
  7u9j-assembly2_B  TM=9.794E-01  e=1.740E-09  Homo sapiens
  8cx3-assembly6_F  TM=9.803E-01  e=9.554E-09  Homo sapiens
  8cyh-assembly1_M  TM=9.772E-01  e=1.446E-08  Homo sapiens
  8fsl-assembly2_F  TM=9.741E-01  e=8.314E-08  Insect expression vector pBlueBacmsGCA1His
  8cxc-assembly1_M  TM=9.333E-01  e=8.706E-08  Homo sapiens